Protein AF-A0A560FHP9-F1 (afdb_monomer)

Foldseek 3Di:
DDPPDQDDVVNVLVQVVQFWADPLVVRKIWGDHPPDIDTGDDRVLLVVVLVCLVVLLVCLVPQPLPQCLLFPDCLPPDLVVNLVSLVVNLVVLQVQLVVLVVVPDPSSPSSNVLSVQLSVLSVQLSVQLVVQVVCCVDPVCVPPPRHSSVSSLVSSLVSNLSNLVVLVSSLSSHDPPDPSSVSSVVRSVNRLVCSVPPSVDDPVSNDRDDDD

Solvent-accessible surface area (backbone atoms only — not comparable to full-atom values): 11643 Å² total; per-residue (Å²): 136,82,78,84,70,78,77,52,66,75,55,51,56,55,38,60,77,47,50,47,36,65,43,58,93,77,71,29,32,27,41,31,57,84,98,44,74,48,70,63,54,82,57,70,45,58,56,52,44,49,70,39,52,70,60,48,48,49,49,46,44,67,68,42,67,71,31,56,86,66,38,56,90,57,73,87,51,58,59,68,59,54,41,50,51,35,50,56,48,21,51,50,21,45,51,52,14,51,60,29,48,72,68,75,42,74,40,34,42,52,54,13,52,52,24,44,52,47,19,51,35,30,49,53,25,42,51,47,39,51,49,25,49,52,52,46,68,32,77,90,39,70,90,54,97,61,56,31,53,72,34,43,35,60,24,52,32,53,31,44,57,73,42,46,63,58,52,51,52,51,43,54,50,40,59,89,85,36,66,62,32,54,54,45,50,53,46,49,54,49,21,51,52,42,30,48,77,69,30,76,42,53,71,80,72,69,68,70,64,86,83,128

pLDDT: mean 77.72, std 21.06, range [22.77, 98.38]

Structure (mmCIF, N/CA/C/O backbone):
data_AF-A0A560FHP9-F1
#
_entry.id   AF-A0A560FHP9-F1
#
loop_
_atom_site.group_PDB
_atom_site.id
_atom_site.type_symbol
_atom_site.label_atom_id
_atom_site.label_alt_id
_atom_site.label_comp_id
_atom_site.label_asym_id
_atom_site.label_entity_id
_atom_site.label_seq_id
_atom_site.pdbx_PDB_ins_code
_atom_site.Cartn_x
_atom_site.Cartn_y
_atom_site.Cartn_z
_atom_site.occupancy
_atom_site.B_iso_or_equiv
_atom_site.auth_seq_id
_atom_site.auth_comp_id
_atom_site.auth_asym_id
_atom_site.auth_atom_id
_atom_site.pdbx_PDB_model_num
ATOM 1 N N . MET A 1 1 ? 4.923 -12.951 37.671 1.00 26.09 1 MET A N 1
ATOM 2 C CA . MET A 1 1 ? 4.316 -11.658 37.294 1.00 26.09 1 MET A CA 1
ATOM 3 C C . MET A 1 1 ? 5.205 -11.058 36.213 1.00 26.09 1 MET A C 1
ATOM 5 O O . MET A 1 1 ? 6.220 -10.461 36.540 1.00 26.09 1 MET A O 1
ATOM 9 N N . ILE A 1 2 ? 4.933 -11.362 34.942 1.00 25.56 2 ILE A N 1
ATOM 10 C CA . ILE A 1 2 ? 5.722 -10.820 33.827 1.00 25.56 2 ILE A CA 1
ATOM 11 C C . ILE A 1 2 ? 5.189 -9.408 33.594 1.00 25.56 2 ILE A C 1
ATOM 13 O O . ILE A 1 2 ? 3.997 -9.241 33.334 1.00 25.56 2 ILE A O 1
ATOM 17 N N . LYS A 1 3 ? 6.036 -8.395 33.802 1.00 22.77 3 LYS A N 1
ATOM 18 C CA . LYS A 1 3 ? 5.717 -7.021 33.419 1.00 22.77 3 LYS A CA 1
ATOM 19 C C . LYS A 1 3 ? 5.526 -7.015 31.905 1.00 22.77 3 LYS A C 1
ATOM 21 O O . LYS A 1 3 ? 6.356 -7.548 31.177 1.00 22.77 3 LYS A O 1
ATOM 26 N N . SER A 1 4 ? 4.387 -6.491 31.466 1.00 32.50 4 SER A N 1
ATOM 27 C CA . SER A 1 4 ? 4.089 -6.243 30.059 1.00 32.50 4 SER A CA 1
ATOM 28 C C . SER A 1 4 ? 4.969 -5.088 29.595 1.00 32.50 4 SER A C 1
ATOM 30 O O . SER A 1 4 ? 4.506 -3.952 29.510 1.00 32.50 4 SER A O 1
ATOM 32 N N . ASP A 1 5 ? 6.248 -5.367 29.374 1.00 36.91 5 ASP A N 1
ATOM 33 C CA . ASP A 1 5 ? 7.146 -4.423 28.733 1.00 36.91 5 ASP A CA 1
ATOM 34 C C . ASP A 1 5 ? 6.633 -4.234 27.302 1.00 36.91 5 ASP A C 1
ATOM 36 O O . ASP A 1 5 ? 6.407 -5.200 26.568 1.00 36.91 5 ASP A O 1
ATOM 40 N N . ALA A 1 6 ? 6.318 -2.984 26.960 1.00 41.41 6 ALA A N 1
ATOM 41 C CA . ALA A 1 6 ? 5.819 -2.618 25.648 1.00 41.41 6 ALA A CA 1
ATOM 42 C C . ALA A 1 6 ? 6.805 -3.127 24.592 1.00 41.41 6 ALA A C 1
ATOM 44 O O . ALA A 1 6 ? 7.973 -2.745 24.586 1.00 41.41 6 ALA A O 1
ATOM 45 N N . ILE A 1 7 ? 6.339 -4.014 23.717 1.00 45.38 7 ILE A N 1
ATOM 46 C CA . ILE A 1 7 ? 7.108 -4.420 22.548 1.00 45.38 7 ILE A CA 1
ATOM 47 C C . ILE A 1 7 ? 7.355 -3.155 21.723 1.00 45.38 7 ILE A C 1
ATOM 49 O O . ILE A 1 7 ? 6.402 -2.534 21.249 1.00 45.38 7 ILE A O 1
ATOM 53 N N . GLU A 1 8 ? 8.621 -2.768 21.553 1.00 48.44 8 GLU A N 1
ATOM 54 C CA . GLU A 1 8 ? 8.978 -1.675 20.651 1.00 48.44 8 GLU A CA 1
ATOM 55 C C . GLU A 1 8 ? 8.460 -1.980 19.241 1.00 48.44 8 GLU A C 1
ATOM 57 O O . GLU A 1 8 ? 8.634 -3.084 18.721 1.00 48.44 8 GLU A O 1
ATOM 62 N N . PHE A 1 9 ? 7.833 -0.998 18.595 1.00 48.00 9 PHE A N 1
ATOM 63 C CA . PHE A 1 9 ? 7.176 -1.179 17.298 1.00 48.00 9 PHE A CA 1
ATOM 64 C C . PHE A 1 9 ? 8.155 -1.590 16.177 1.00 48.00 9 PHE A C 1
ATOM 66 O O . PHE A 1 9 ? 7.805 -2.340 15.271 1.00 48.00 9 PHE A O 1
ATOM 73 N N . SER A 1 10 ? 9.429 -1.204 16.288 1.00 40.62 10 SER A N 1
ATOM 74 C CA . SER A 1 10 ? 10.527 -1.704 15.443 1.00 40.62 10 SER A CA 1
ATOM 75 C C . SER A 1 10 ? 10.715 -3.228 15.555 1.00 40.62 10 SER A C 1
ATOM 77 O O . SER A 1 10 ? 11.055 -3.902 14.582 1.00 40.62 10 SER A O 1
ATOM 79 N N . THR A 1 11 ? 10.451 -3.788 16.735 1.00 46.44 11 THR A N 1
ATOM 80 C CA . THR A 1 11 ? 10.457 -5.227 17.006 1.00 46.44 11 THR A CA 1
ATOM 81 C C . THR A 1 11 ? 9.197 -5.873 16.434 1.00 46.44 11 THR A C 1
ATOM 83 O O . THR A 1 11 ? 9.292 -6.962 15.880 1.00 46.44 11 THR A O 1
ATOM 86 N N . PHE A 1 12 ? 8.038 -5.200 16.478 1.00 51.28 12 PHE A N 1
ATOM 87 C CA . PHE A 1 12 ? 6.795 -5.673 15.846 1.00 51.28 12 PHE A CA 1
ATOM 88 C C . PHE A 1 12 ? 6.953 -5.887 14.331 1.00 51.28 12 PHE A C 1
ATOM 90 O O . PHE A 1 12 ? 6.555 -6.929 13.816 1.00 51.28 12 PHE A O 1
ATOM 97 N N . TRP A 1 13 ? 7.632 -4.978 13.629 1.00 46.84 13 TRP A N 1
ATOM 98 C CA . TRP A 1 13 ? 7.939 -5.145 12.202 1.00 46.84 13 TRP A CA 1
ATOM 99 C C . TRP A 1 13 ? 8.875 -6.303 11.901 1.00 46.84 13 TRP A C 1
ATOM 101 O O . TRP A 1 13 ? 8.623 -7.082 10.984 1.00 46.84 13 TRP A O 1
ATOM 111 N N . LYS A 1 14 ? 9.937 -6.450 12.700 1.00 47.00 14 LYS A N 1
ATOM 112 C CA . LYS A 1 14 ? 10.815 -7.620 12.603 1.00 47.00 14 LYS A CA 1
ATOM 113 C C . LYS A 1 14 ? 10.000 -8.897 12.800 1.00 47.00 14 LYS A C 1
ATOM 115 O O . LYS A 1 14 ? 10.168 -9.847 12.051 1.00 47.00 14 LYS A O 1
ATOM 120 N N . MET A 1 15 ? 9.069 -8.886 13.749 1.00 45.84 15 MET A N 1
ATOM 121 C CA . MET A 1 15 ? 8.201 -10.009 14.089 1.00 45.84 15 MET A CA 1
ATOM 122 C C . MET A 1 15 ? 7.154 -10.358 13.021 1.00 45.84 15 MET A C 1
ATOM 124 O O . MET A 1 15 ? 6.901 -11.544 12.815 1.00 45.84 15 MET A O 1
ATOM 128 N N . LEU A 1 16 ? 6.609 -9.383 12.286 1.00 48.88 16 LEU A N 1
ATOM 129 C CA . LEU A 1 16 ? 5.783 -9.646 11.096 1.00 48.88 16 LEU A CA 1
ATOM 130 C C . LEU A 1 16 ? 6.569 -10.413 10.019 1.00 48.88 16 LEU A C 1
ATOM 132 O O . LEU A 1 16 ? 6.021 -11.317 9.398 1.00 48.88 16 LEU A O 1
ATOM 136 N N . GLY A 1 17 ? 7.869 -10.133 9.871 1.00 41.34 17 GLY A N 1
ATOM 137 C CA . GLY A 1 17 ? 8.774 -10.899 9.005 1.00 41.34 17 GLY A CA 1
ATOM 138 C C . GLY A 1 17 ? 9.164 -12.293 9.526 1.00 41.34 17 GLY A C 1
ATOM 139 O O . GLY A 1 17 ? 9.744 -13.067 8.772 1.00 41.34 17 GLY A O 1
ATOM 140 N N . PHE A 1 18 ? 8.856 -12.635 10.786 1.00 42.59 18 PHE A N 1
ATOM 141 C CA . PHE A 1 18 ? 9.217 -13.918 11.415 1.00 42.59 18 PHE A CA 1
ATOM 142 C C . PHE A 1 18 ? 8.049 -14.908 11.580 1.00 42.59 18 PHE A C 1
ATOM 144 O O . PHE A 1 18 ? 8.275 -15.999 12.097 1.00 42.59 18 PHE A O 1
ATOM 151 N N . GLY A 1 19 ? 6.834 -14.586 11.117 1.00 43.16 19 GLY A N 1
ATOM 152 C CA . GLY A 1 19 ? 5.673 -15.486 11.226 1.00 43.16 19 GLY A CA 1
ATOM 153 C C . GLY A 1 19 ? 4.740 -15.161 12.396 1.00 43.16 19 GLY A C 1
ATOM 154 O O . GLY A 1 19 ? 4.313 -16.048 13.141 1.00 43.16 19 GLY A O 1
ATOM 155 N N . LEU A 1 20 ? 4.421 -13.878 12.584 1.00 49.72 20 LEU A N 1
ATOM 156 C CA . LEU A 1 20 ? 3.312 -13.459 13.440 1.00 49.72 20 LEU A CA 1
ATOM 157 C C . LEU A 1 20 ? 1.984 -13.973 12.841 1.00 49.72 20 LEU A C 1
ATOM 159 O O . LEU A 1 20 ? 1.544 -13.506 11.796 1.00 49.72 20 LEU A O 1
ATOM 163 N N . GLU A 1 21 ? 1.342 -14.924 13.513 1.00 46.97 21 GLU A N 1
ATOM 164 C CA . GLU A 1 21 ? -0.013 -15.400 13.227 1.00 46.97 21 GLU A CA 1
ATOM 165 C C . GLU A 1 21 ? -0.987 -14.671 14.160 1.00 46.97 21 GLU A C 1
ATOM 167 O O . GLU A 1 21 ? -0.969 -14.883 15.373 1.00 46.97 21 GLU A O 1
ATOM 172 N N . ALA A 1 22 ? -1.863 -13.807 13.650 1.00 45.69 22 ALA A N 1
ATOM 173 C CA . ALA A 1 22 ? -2.909 -13.239 14.497 1.00 45.69 22 ALA A CA 1
ATOM 174 C C . ALA A 1 22 ? -4.213 -14.032 14.406 1.00 45.69 22 ALA A C 1
ATOM 176 O O . ALA A 1 22 ? -4.694 -14.360 13.327 1.00 45.69 22 ALA A O 1
ATOM 177 N N . ASP A 1 23 ? -4.803 -14.305 15.571 1.00 43.38 23 ASP A N 1
ATOM 178 C CA . ASP A 1 23 ? -6.187 -14.748 15.679 1.00 43.38 23 ASP A CA 1
ATOM 179 C C . ASP A 1 23 ? -7.048 -13.500 15.899 1.00 43.38 23 ASP A C 1
ATOM 181 O O . ASP A 1 23 ? -7.278 -13.034 17.025 1.00 43.38 23 ASP A O 1
ATOM 185 N N . PHE A 1 24 ? -7.481 -12.926 14.779 1.00 44.78 24 PHE A N 1
ATOM 186 C CA . PHE A 1 24 ? -8.257 -11.692 14.747 1.00 44.78 24 PHE A CA 1
ATOM 187 C C . PHE A 1 24 ? -9.682 -11.875 15.279 1.00 44.78 24 PHE A C 1
ATOM 189 O O . PHE A 1 24 ? -10.246 -10.932 15.833 1.00 44.78 24 PHE A O 1
ATOM 196 N N . SER A 1 25 ? -10.223 -13.101 15.227 1.00 39.03 25 SER A N 1
ATOM 197 C CA . SER A 1 25 ? -11.536 -13.435 15.798 1.00 39.03 25 SER A CA 1
ATOM 198 C C . SER A 1 25 ? -11.552 -13.273 17.322 1.00 39.03 25 SER A C 1
ATOM 200 O O . SER A 1 25 ? -12.514 -12.771 17.904 1.00 39.03 25 SER A O 1
ATOM 202 N N . LYS A 1 26 ? -10.438 -13.619 17.977 1.00 48.78 26 LYS A N 1
ATOM 203 C CA . LYS A 1 26 ? -10.262 -13.500 19.432 1.00 48.78 26 LYS A CA 1
ATOM 204 C C . LYS A 1 26 ? -9.549 -12.218 19.853 1.00 48.78 26 LYS A C 1
ATOM 206 O O . LYS A 1 26 ? -9.408 -11.969 21.052 1.00 48.78 26 LYS A O 1
ATOM 211 N N . ARG A 1 27 ? -9.108 -11.393 18.893 1.00 53.75 27 ARG A N 1
ATOM 212 C CA . ARG A 1 27 ? -8.248 -10.214 19.117 1.00 53.75 27 ARG A CA 1
ATOM 213 C C . ARG A 1 27 ? -6.984 -10.573 19.912 1.00 53.75 27 ARG A C 1
ATOM 215 O O . ARG A 1 27 ? -6.544 -9.820 20.784 1.00 53.75 27 ARG A O 1
ATOM 222 N N . THR A 1 28 ? -6.427 -11.749 19.635 1.00 49.03 28 THR A N 1
ATOM 223 C CA . THR A 1 28 ? -5.230 -12.289 20.287 1.00 49.03 28 THR A CA 1
ATOM 224 C C . THR A 1 28 ? -4.154 -12.562 19.253 1.00 49.03 28 THR A C 1
ATOM 226 O O . THR A 1 28 ? -4.427 -13.142 18.208 1.00 49.03 28 THR A O 1
ATOM 229 N N . TRP A 1 29 ? -2.916 -12.197 19.563 1.00 57.81 29 TRP A N 1
ATOM 230 C CA . TRP A 1 29 ? -1.799 -12.356 18.637 1.00 57.81 29 TRP A CA 1
ATOM 231 C C . TRP A 1 29 ? -0.950 -13.560 19.037 1.00 57.81 29 TRP A C 1
ATOM 233 O O . TRP A 1 29 ? -0.641 -13.725 20.223 1.00 57.81 29 TRP A O 1
ATOM 243 N N . THR A 1 30 ? -0.576 -14.386 18.059 1.00 51.84 30 THR A N 1
ATOM 244 C CA . THR A 1 30 ? 0.380 -15.483 18.219 1.00 51.84 30 THR A CA 1
ATOM 245 C C . THR A 1 30 ? 1.655 -15.155 17.455 1.00 51.84 30 THR A C 1
ATOM 247 O O . THR A 1 30 ? 1.687 -15.119 16.235 1.00 51.84 30 THR A O 1
ATOM 250 N N . LEU A 1 31 ? 2.749 -14.922 18.163 1.00 46.25 31 LEU A N 1
ATOM 251 C CA . LEU A 1 31 ? 4.050 -14.797 17.529 1.00 46.25 31 LEU A CA 1
ATOM 252 C C . LEU A 1 31 ? 4.685 -16.180 17.399 1.00 46.25 31 LEU A C 1
ATOM 254 O O . LEU A 1 31 ? 4.958 -16.823 18.416 1.00 46.25 31 LEU A O 1
ATOM 258 N N . THR A 1 32 ? 4.975 -16.613 16.175 1.00 43.69 32 THR A N 1
ATOM 259 C CA . THR A 1 32 ? 5.846 -17.769 15.946 1.00 43.69 32 THR A CA 1
ATOM 260 C C . THR A 1 32 ? 7.262 -17.265 15.672 1.00 43.69 32 THR A C 1
ATOM 262 O O . THR A 1 32 ? 7.463 -16.434 14.799 1.00 43.69 32 THR A O 1
ATOM 265 N N . VAL A 1 33 ? 8.251 -17.731 16.440 1.00 39.25 33 VAL A N 1
ATOM 266 C CA . VAL A 1 33 ? 9.684 -17.483 16.196 1.00 39.25 33 VAL A CA 1
ATOM 267 C C . VAL A 1 33 ? 10.400 -18.831 16.208 1.00 39.25 33 VAL A C 1
ATOM 269 O O . VAL A 1 33 ? 10.682 -19.393 17.270 1.00 39.25 33 VAL A O 1
ATOM 272 N N . GLY A 1 34 ? 10.669 -19.392 15.027 1.00 42.44 34 GLY A N 1
ATOM 273 C CA . GLY A 1 34 ? 11.240 -20.739 14.910 1.00 42.44 34 GLY A CA 1
ATOM 274 C C . GLY A 1 34 ? 10.341 -21.800 15.579 1.00 42.44 34 GLY A C 1
ATOM 275 O O . GLY A 1 34 ? 9.148 -21.838 15.291 1.00 42.44 34 GLY A O 1
ATOM 276 N N . PRO A 1 35 ? 10.850 -22.665 16.483 1.00 39.69 35 PRO A N 1
ATOM 277 C CA . PRO A 1 35 ? 10.028 -23.667 17.175 1.00 39.69 35 PRO A CA 1
ATOM 278 C C . PRO A 1 35 ? 9.158 -23.092 18.311 1.00 39.69 35 PRO A C 1
ATOM 280 O O . PRO A 1 35 ? 8.421 -23.839 18.956 1.00 39.69 35 PRO A O 1
ATOM 283 N N . ILE A 1 36 ? 9.251 -21.791 18.606 1.00 37.69 36 ILE A N 1
ATOM 284 C CA . ILE A 1 36 ? 8.588 -21.159 19.751 1.00 37.69 36 ILE A CA 1
ATOM 285 C C . ILE A 1 36 ? 7.304 -20.469 19.282 1.00 37.69 36 ILE A C 1
ATOM 287 O O . ILE A 1 36 ? 7.348 -19.596 18.420 1.00 37.69 36 ILE A O 1
ATOM 291 N N . LYS A 1 37 ? 6.164 -20.828 19.890 1.00 44.62 37 LYS A N 1
ATOM 292 C CA . LYS A 1 37 ? 4.865 -20.160 19.698 1.00 44.62 37 LYS A CA 1
ATOM 293 C C . LYS A 1 37 ? 4.478 -19.389 20.959 1.00 44.62 37 LYS A C 1
ATOM 295 O O . LYS A 1 37 ? 4.165 -19.996 21.983 1.00 44.62 37 LYS A O 1
ATOM 300 N N . LEU A 1 38 ? 4.472 -18.064 20.884 1.00 43.94 38 LEU A N 1
ATOM 301 C CA . LEU A 1 38 ? 3.987 -17.168 21.933 1.00 43.94 38 LEU A CA 1
ATOM 302 C C . LEU A 1 38 ? 2.543 -16.781 21.627 1.00 43.94 38 LEU A C 1
ATOM 304 O O . LEU A 1 38 ? 2.303 -16.007 20.711 1.00 43.94 38 LEU A O 1
ATOM 308 N N . LYS A 1 39 ? 1.584 -17.325 22.379 1.00 46.88 39 LYS A N 1
ATOM 309 C CA . LYS A 1 39 ? 0.144 -17.081 22.194 1.00 46.88 39 LYS A CA 1
ATOM 310 C C . LYS A 1 39 ? -0.355 -15.939 23.087 1.00 46.88 39 LYS A C 1
ATOM 312 O O . LYS A 1 39 ? 0.185 -15.722 24.168 1.00 46.88 39 LYS A O 1
ATOM 317 N N . GLU A 1 40 ? -1.429 -15.277 22.657 1.00 50.34 40 GLU A N 1
ATOM 318 C CA . GLU A 1 40 ? -2.213 -14.307 23.442 1.00 50.34 40 GLU A CA 1
ATOM 319 C C . GLU A 1 40 ? -1.476 -13.023 23.863 1.00 50.34 40 GLU A C 1
ATOM 321 O O . GLU A 1 40 ? -1.698 -12.493 24.957 1.00 50.34 40 GLU A O 1
ATOM 326 N N . LEU A 1 41 ? -0.634 -12.458 22.992 1.00 51.06 41 LEU A N 1
ATOM 327 C CA . LEU A 1 41 ? -0.055 -11.140 23.266 1.00 51.06 41 LEU A CA 1
ATOM 328 C C . LEU A 1 41 ? -1.177 -10.087 23.321 1.00 51.06 41 LEU A C 1
ATOM 330 O O . LEU A 1 41 ? -1.853 -9.815 22.329 1.00 51.06 41 LEU A O 1
ATOM 334 N N . LYS A 1 42 ? -1.392 -9.496 24.501 1.00 50.09 42 LYS A N 1
ATOM 335 C CA . LYS A 1 42 ? -2.316 -8.374 24.707 1.00 50.09 42 LYS A CA 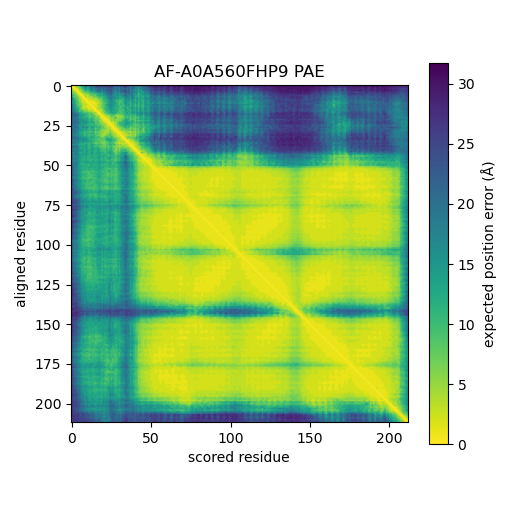1
ATOM 336 C C . LYS A 1 42 ? -1.545 -7.082 24.505 1.00 50.09 42 LYS A C 1
ATOM 338 O O . LYS A 1 42 ? -0.861 -6.636 25.417 1.00 50.09 42 LYS A O 1
ATOM 343 N N . ILE A 1 43 ? -1.663 -6.491 23.323 1.00 57.84 43 ILE A N 1
ATOM 344 C CA . ILE A 1 43 ? -1.023 -5.217 22.996 1.00 57.84 43 ILE A CA 1
ATOM 345 C C . ILE A 1 43 ? -2.108 -4.124 23.090 1.00 57.84 43 ILE A C 1
ATOM 347 O O . ILE A 1 43 ? -2.973 -4.054 22.211 1.00 57.84 43 ILE A O 1
ATOM 351 N N . PRO A 1 44 ? -2.146 -3.313 24.170 1.00 59.75 44 PRO A N 1
ATOM 352 C CA . PRO A 1 44 ? -3.231 -2.359 24.434 1.00 59.75 44 PRO A CA 1
ATOM 353 C C . PRO A 1 44 ? -3.485 -1.374 23.289 1.00 59.75 44 PRO A C 1
ATOM 355 O O . PRO A 1 44 ? -4.631 -0.999 23.043 1.00 59.75 44 PRO A O 1
ATOM 358 N N . GLN A 1 45 ? -2.434 -1.011 22.555 1.00 62.78 45 GLN A N 1
ATOM 359 C CA . GLN A 1 45 ? -2.507 -0.091 21.426 1.00 62.78 45 GLN A CA 1
ATOM 360 C C . GLN A 1 45 ? -3.351 -0.647 20.262 1.00 62.78 45 GLN A C 1
ATOM 362 O O . GLN A 1 45 ? -4.087 0.108 19.637 1.00 62.78 45 GLN A O 1
ATOM 367 N N . PHE A 1 46 ? -3.350 -1.966 20.023 1.00 62.09 46 PHE A N 1
ATOM 368 C CA . PHE A 1 46 ? -4.205 -2.581 18.994 1.00 62.09 46 PHE A CA 1
ATOM 369 C C . PHE A 1 46 ? -5.673 -2.648 19.404 1.00 62.09 46 PHE A C 1
ATOM 371 O O . PHE A 1 46 ? -6.548 -2.553 18.552 1.00 62.09 46 PHE A O 1
ATOM 378 N N . ARG A 1 47 ? -5.971 -2.784 20.703 1.00 62.72 47 ARG A N 1
ATOM 379 C CA . ARG A 1 47 ? -7.358 -2.693 21.185 1.00 62.72 47 ARG A CA 1
ATOM 380 C C . ARG A 1 47 ? -7.901 -1.278 20.992 1.00 62.72 47 ARG A C 1
ATOM 382 O O . ARG A 1 47 ? -9.050 -1.135 20.589 1.00 62.72 47 ARG A O 1
ATOM 389 N N . ALA A 1 48 ? -7.088 -0.264 21.285 1.00 65.81 48 ALA A N 1
ATOM 390 C CA . ALA A 1 48 ? -7.444 1.128 21.034 1.00 65.81 48 ALA A CA 1
ATOM 391 C C . ALA A 1 48 ? -7.664 1.390 19.534 1.00 65.81 48 ALA A C 1
ATOM 393 O O . ALA A 1 48 ? -8.689 1.956 19.177 1.00 65.81 48 ALA A O 1
ATOM 394 N N . LEU A 1 49 ? -6.779 0.877 18.671 1.00 68.88 49 LEU A N 1
ATOM 395 C CA . LEU A 1 49 ? -6.937 0.947 17.217 1.00 68.88 49 LEU A CA 1
ATOM 396 C C . LEU A 1 49 ? -8.226 0.260 16.734 1.00 68.88 49 LEU A C 1
ATOM 398 O O . LEU A 1 49 ? -9.003 0.862 16.008 1.00 68.88 49 LEU A O 1
ATOM 402 N N . ALA A 1 50 ? -8.508 -0.958 17.210 1.00 67.56 50 ALA A N 1
ATOM 403 C CA . ALA A 1 50 ? -9.738 -1.701 16.903 1.00 67.56 50 ALA A CA 1
ATOM 404 C C . ALA A 1 50 ? -11.026 -1.019 17.395 1.00 67.56 50 ALA A C 1
ATOM 406 O O . ALA A 1 50 ? -12.116 -1.498 17.104 1.00 67.56 50 ALA A O 1
ATOM 407 N N . SER A 1 51 ? -10.910 0.021 18.224 1.00 74.38 51 SER A N 1
ATOM 408 C CA . SER A 1 51 ? -12.050 0.779 18.743 1.00 74.38 51 SER A CA 1
ATOM 409 C C . SER A 1 51 ? -12.301 2.065 17.944 1.00 74.38 51 SER A C 1
ATOM 411 O O . SER A 1 51 ? -13.290 2.741 18.208 1.00 74.38 51 SER A O 1
ATOM 413 N N . ASP A 1 52 ? -11.425 2.402 16.990 1.00 85.00 52 ASP A N 1
ATOM 414 C CA . ASP A 1 52 ? -11.563 3.538 16.074 1.00 85.00 52 ASP A CA 1
ATOM 415 C C . ASP A 1 52 ? -11.756 3.046 14.629 1.00 85.00 52 ASP A C 1
ATOM 417 O O . ASP A 1 52 ? -10.891 3.159 13.755 1.00 85.00 52 ASP A O 1
ATOM 421 N N . GLU A 1 53 ? -12.925 2.450 14.397 1.00 89.69 53 GLU A N 1
ATOM 422 C CA . GLU A 1 53 ? -13.319 1.880 13.105 1.00 89.69 53 GLU A CA 1
ATOM 423 C C . GLU A 1 53 ? -13.316 2.937 11.995 1.00 89.69 53 GLU A C 1
ATOM 425 O O . GLU A 1 53 ? -12.793 2.685 10.914 1.00 89.69 53 GLU A O 1
ATOM 430 N N . ALA A 1 54 ? -13.804 4.150 12.277 1.00 91.62 54 ALA A N 1
ATOM 431 C CA . ALA A 1 54 ? -13.871 5.238 11.300 1.00 91.62 54 ALA A CA 1
ATOM 432 C C . ALA A 1 54 ? -12.484 5.622 10.760 1.00 91.62 54 ALA A C 1
ATOM 434 O O . ALA A 1 54 ? -12.316 5.879 9.563 1.00 91.62 54 ALA A O 1
ATOM 435 N N . THR A 1 55 ? -11.468 5.632 11.624 1.00 90.94 55 THR A N 1
ATOM 436 C CA . THR A 1 55 ? -10.084 5.857 11.208 1.00 90.94 55 THR A CA 1
ATOM 437 C C . THR A 1 55 ? -9.574 4.736 10.303 1.00 90.94 55 THR A C 1
ATOM 439 O O . THR A 1 55 ? -8.978 5.019 9.259 1.00 90.94 55 THR A O 1
ATOM 442 N N . ILE A 1 56 ? -9.819 3.475 10.664 1.00 90.62 56 ILE A N 1
ATOM 443 C CA . ILE A 1 56 ? -9.396 2.318 9.862 1.00 90.62 56 ILE A CA 1
ATOM 444 C C . ILE A 1 56 ? -10.092 2.327 8.495 1.00 90.62 56 ILE A C 1
ATOM 446 O O . ILE A 1 56 ? -9.432 2.167 7.465 1.00 90.62 56 ILE A O 1
ATOM 450 N N . GLU A 1 57 ? -11.403 2.570 8.468 1.00 95.31 57 GLU A N 1
ATOM 451 C CA . GLU A 1 57 ? -12.189 2.658 7.239 1.00 95.31 57 GLU A CA 1
ATOM 452 C C . GLU A 1 57 ? -11.671 3.761 6.318 1.00 95.31 57 GLU A C 1
ATOM 454 O O . GLU A 1 57 ? -11.526 3.543 5.112 1.00 95.31 57 GLU A O 1
ATOM 459 N N . ARG A 1 58 ? -11.324 4.926 6.878 1.00 95.56 58 ARG A N 1
ATOM 460 C CA . ARG A 1 58 ? -10.727 6.033 6.123 1.00 95.56 58 ARG A CA 1
ATOM 461 C C . ARG A 1 58 ? -9.391 5.636 5.500 1.00 95.56 58 ARG A C 1
ATOM 463 O O . ARG A 1 58 ? -9.181 5.898 4.318 1.00 95.56 58 ARG A O 1
ATOM 470 N N . ILE A 1 59 ? -8.502 5.004 6.266 1.00 94.75 59 ILE A N 1
ATOM 471 C CA . ILE A 1 59 ? -7.183 4.567 5.781 1.00 94.75 59 ILE A CA 1
ATOM 472 C C . ILE A 1 59 ? -7.345 3.557 4.642 1.00 94.75 59 ILE A C 1
ATOM 474 O O . ILE A 1 59 ? -6.794 3.760 3.560 1.00 94.75 59 ILE A O 1
ATOM 478 N N . LEU A 1 60 ? -8.149 2.508 4.842 1.00 96.44 60 LEU A N 1
ATOM 479 C CA . LEU A 1 60 ? -8.400 1.499 3.811 1.00 96.44 60 LEU A CA 1
ATOM 480 C C . LEU A 1 60 ? -9.038 2.112 2.562 1.00 96.44 60 LEU A C 1
ATOM 482 O O . LEU A 1 60 ? -8.625 1.805 1.445 1.00 96.44 60 LEU A O 1
ATOM 486 N N . SER A 1 61 ? -9.998 3.016 2.730 1.00 97.44 61 SER A N 1
ATOM 487 C CA . SER A 1 61 ? -10.667 3.673 1.608 1.00 97.44 61 SER A CA 1
ATOM 488 C C . SER A 1 61 ? -9.707 4.523 0.780 1.00 97.44 61 SER A C 1
ATOM 490 O O . SER A 1 61 ? -9.638 4.369 -0.440 1.00 97.44 61 SER A O 1
ATOM 492 N N . GLU A 1 62 ? -8.958 5.415 1.428 1.00 96.88 62 GLU A N 1
ATOM 493 C CA . GLU A 1 62 ? -8.130 6.412 0.745 1.00 96.88 62 GLU A CA 1
ATOM 494 C C . GLU A 1 62 ? -6.811 5.851 0.218 1.00 96.88 62 GLU A C 1
ATOM 496 O O . GLU A 1 62 ? -6.342 6.283 -0.834 1.00 96.88 62 GLU A O 1
ATOM 501 N N . MET A 1 63 ? -6.204 4.911 0.940 1.00 96.81 63 MET A N 1
ATOM 502 C CA . MET A 1 63 ? -4.836 4.462 0.667 1.00 96.81 63 MET A CA 1
ATOM 503 C C . MET A 1 63 ? -4.806 3.119 -0.059 1.00 96.81 63 MET A C 1
ATOM 505 O O . MET A 1 63 ? -3.856 2.840 -0.785 1.00 96.81 63 MET A O 1
ATOM 509 N N . PHE A 1 64 ? -5.855 2.302 0.075 1.00 97.56 64 PHE A N 1
ATOM 510 C CA . PHE A 1 64 ? -5.915 0.983 -0.547 1.00 97.56 64 PHE A CA 1
ATOM 511 C C . PHE A 1 64 ? -7.000 0.876 -1.627 1.00 97.56 64 PHE A C 1
ATOM 513 O O . PHE A 1 64 ? -6.687 0.700 -2.805 1.00 97.56 64 PHE A O 1
ATOM 520 N N . ILE A 1 65 ? -8.276 1.026 -1.264 1.00 97.69 65 ILE A N 1
ATOM 521 C CA . ILE A 1 65 ? -9.411 0.770 -2.167 1.00 97.69 65 ILE A CA 1
ATOM 522 C C . ILE A 1 65 ? -9.371 1.705 -3.379 1.00 97.69 65 ILE A C 1
ATOM 524 O O . ILE A 1 65 ? -9.433 1.243 -4.520 1.00 97.69 65 ILE A O 1
ATOM 528 N N . LYS A 1 66 ? -9.223 3.017 -3.151 1.00 97.12 66 LYS A N 1
ATOM 529 C CA . LYS A 1 66 ? -9.196 4.032 -4.218 1.00 97.12 66 LYS A CA 1
ATOM 530 C C . LYS A 1 66 ? -7.903 4.037 -5.041 1.00 97.12 66 LYS A C 1
ATOM 532 O O . LYS A 1 66 ? -7.831 4.746 -6.043 1.00 97.12 66 LYS A O 1
ATOM 537 N N . ARG A 1 67 ? -6.871 3.294 -4.635 1.00 96.88 67 ARG A N 1
ATOM 538 C CA . ARG A 1 67 ? -5.533 3.360 -5.237 1.00 96.88 67 ARG A CA 1
ATOM 539 C C . ARG A 1 67 ? -5.288 2.134 -6.100 1.00 96.88 67 ARG A C 1
ATOM 541 O O . ARG A 1 67 ? -4.825 1.106 -5.624 1.00 96.88 67 ARG A O 1
ATOM 548 N N . ALA A 1 68 ? -5.571 2.266 -7.394 1.00 95.19 68 ALA A N 1
ATOM 549 C CA . ALA A 1 68 ? -5.392 1.202 -8.383 1.00 95.19 68 ALA A CA 1
ATOM 550 C C . ALA A 1 68 ? -3.988 0.570 -8.360 1.00 95.19 68 ALA A C 1
ATOM 552 O O . ALA A 1 68 ? -3.866 -0.644 -8.511 1.00 95.19 68 ALA A O 1
ATOM 553 N N . VAL A 1 69 ? -2.940 1.361 -8.091 1.00 96.44 69 VAL A N 1
ATOM 554 C CA . VAL A 1 69 ? -1.547 0.885 -7.972 1.00 96.44 69 VAL A CA 1
ATOM 555 C C . VAL A 1 69 ? -1.356 -0.183 -6.890 1.00 96.44 69 VAL A C 1
ATOM 557 O O . VAL A 1 69 ? -0.369 -0.917 -6.911 1.00 96.44 69 VAL A O 1
ATOM 560 N N . MET A 1 70 ? -2.315 -0.330 -5.975 1.00 96.94 70 MET A N 1
ATOM 561 C CA . MET A 1 70 ? -2.289 -1.356 -4.944 1.00 96.94 70 MET A CA 1
ATOM 562 C C . MET A 1 70 ? -2.828 -2.706 -5.394 1.00 96.94 70 MET A C 1
ATOM 564 O O . MET A 1 70 ? -2.564 -3.675 -4.694 1.00 96.94 70 MET A O 1
ATOM 568 N N . TRP A 1 71 ? -3.572 -2.813 -6.497 1.00 94.88 71 TRP A N 1
ATOM 569 C CA . TRP A 1 71 ? -4.239 -4.076 -6.849 1.00 94.88 71 TRP A CA 1
ATOM 570 C C . TRP A 1 71 ? -4.463 -4.326 -8.349 1.00 94.88 71 TRP A C 1
ATOM 572 O O . TRP A 1 71 ? -4.767 -5.455 -8.698 1.00 94.88 71 TRP A O 1
ATOM 582 N N . ILE A 1 72 ? -4.297 -3.351 -9.248 1.00 94.81 72 ILE A N 1
ATOM 583 C CA . ILE A 1 72 ? -4.405 -3.549 -10.712 1.00 94.81 72 ILE A CA 1
ATOM 584 C C . ILE A 1 72 ? -3.048 -3.959 -11.316 1.00 94.81 72 ILE A C 1
ATOM 586 O O . ILE A 1 72 ? -2.003 -3.553 -10.809 1.00 94.81 72 ILE A O 1
ATOM 590 N N . ASP A 1 73 ? -3.035 -4.734 -12.406 1.00 94.06 73 ASP A N 1
ATOM 591 C CA . ASP A 1 73 ? -1.831 -4.965 -13.225 1.00 94.06 73 ASP A CA 1
ATOM 592 C C . ASP A 1 73 ? -1.413 -3.687 -13.969 1.00 94.06 73 ASP A C 1
ATOM 594 O O . ASP A 1 73 ? -2.129 -3.186 -14.833 1.00 94.06 73 ASP A O 1
ATOM 598 N N . PHE A 1 74 ? -0.233 -3.172 -13.633 1.00 94.19 74 PHE A N 1
ATOM 599 C CA . PHE A 1 74 ? 0.355 -1.962 -14.216 1.00 94.19 74 PHE A CA 1
ATOM 600 C C . PHE A 1 74 ? 1.408 -2.268 -15.291 1.00 94.19 74 PHE A C 1
ATOM 602 O O . PHE A 1 74 ? 1.978 -1.341 -15.855 1.00 94.19 74 PHE A O 1
ATOM 609 N N . ARG A 1 75 ? 1.689 -3.536 -15.623 1.00 92.31 75 ARG A N 1
ATOM 610 C CA . ARG A 1 75 ? 2.765 -3.891 -16.576 1.00 92.31 75 ARG A CA 1
ATOM 611 C C . ARG A 1 75 ? 2.545 -3.363 -17.993 1.00 92.31 75 ARG A C 1
ATOM 613 O O . ARG A 1 75 ? 3.477 -3.326 -18.783 1.00 92.31 75 ARG A O 1
ATOM 620 N N . ARG A 1 76 ? 1.308 -2.996 -18.337 1.00 89.81 76 ARG A N 1
ATOM 621 C CA . ARG A 1 76 ? 0.960 -2.389 -19.633 1.00 89.81 76 ARG A CA 1
ATOM 622 C C . ARG A 1 76 ? 0.884 -0.864 -19.588 1.00 89.81 76 ARG A C 1
ATOM 624 O O . ARG A 1 76 ? 0.668 -0.245 -20.627 1.00 89.81 76 ARG A O 1
ATOM 631 N N . GLU A 1 77 ? 1.031 -0.274 -18.408 1.00 92.25 77 GLU A N 1
ATOM 632 C CA . GLU A 1 77 ? 0.994 1.169 -18.212 1.00 92.25 77 GLU A CA 1
ATOM 633 C C . GLU A 1 77 ? 2.364 1.792 -18.475 1.00 92.25 77 GLU A C 1
ATOM 635 O O . GLU A 1 77 ? 3.406 1.132 -18.441 1.00 92.25 77 GLU A O 1
ATOM 640 N N . ARG A 1 78 ? 2.383 3.105 -18.712 1.00 93.50 78 ARG A N 1
ATOM 641 C CA . ARG A 1 78 ? 3.649 3.836 -18.816 1.00 93.50 78 ARG A CA 1
ATOM 642 C C . ARG A 1 78 ? 4.308 3.891 -17.441 1.00 93.50 78 ARG A C 1
ATOM 644 O O . ARG A 1 78 ? 3.655 4.227 -16.452 1.00 93.50 78 ARG A O 1
ATOM 651 N N . VAL A 1 79 ? 5.625 3.683 -17.386 1.00 95.12 79 VAL A N 1
ATOM 652 C CA . VAL A 1 79 ? 6.404 3.769 -16.134 1.00 95.12 79 VAL A CA 1
ATOM 653 C C . VAL A 1 79 ? 6.176 5.107 -15.419 1.00 95.12 79 VAL A C 1
ATOM 655 O O . VAL A 1 79 ? 6.052 5.144 -14.198 1.00 95.12 79 VAL A O 1
ATOM 658 N N . SER A 1 80 ? 6.026 6.206 -16.168 1.00 95.50 80 SER A N 1
ATOM 659 C CA . SER A 1 80 ? 5.709 7.529 -15.614 1.00 95.50 80 SER A CA 1
ATOM 660 C C . SER A 1 80 ? 4.374 7.584 -14.866 1.00 95.50 80 SER A C 1
ATOM 662 O O . SER A 1 80 ? 4.284 8.256 -13.842 1.00 95.50 80 SER A O 1
ATOM 664 N N . ASP A 1 81 ? 3.351 6.882 -15.356 1.00 96.44 81 ASP A N 1
ATOM 665 C CA . ASP A 1 81 ? 2.016 6.862 -14.746 1.00 96.44 81 ASP A CA 1
ATOM 666 C C . ASP A 1 81 ? 2.018 5.983 -13.487 1.00 96.44 81 ASP A C 1
ATOM 668 O O . ASP A 1 81 ? 1.389 6.315 -12.476 1.00 96.44 81 ASP A O 1
ATOM 672 N N . CYS A 1 82 ? 2.806 4.902 -13.512 1.00 97.19 82 CYS A N 1
ATOM 673 C CA . CYS A 1 82 ? 3.082 4.083 -12.336 1.00 97.19 82 CYS A CA 1
ATOM 674 C C . CYS A 1 82 ? 3.802 4.890 -11.245 1.00 97.19 82 CYS A C 1
ATOM 676 O O . CYS A 1 82 ? 3.359 4.894 -10.096 1.00 97.19 82 CYS A O 1
ATOM 678 N N . ILE A 1 83 ? 4.867 5.621 -11.601 1.00 98.31 83 ILE A N 1
ATOM 679 C CA . ILE A 1 83 ? 5.590 6.505 -10.674 1.00 98.31 83 ILE A CA 1
ATOM 680 C C . ILE A 1 83 ? 4.648 7.561 -10.097 1.00 98.31 83 ILE A C 1
ATOM 682 O O . ILE A 1 83 ? 4.632 7.742 -8.885 1.00 98.31 83 ILE A O 1
ATOM 686 N N . ALA A 1 84 ? 3.841 8.227 -10.929 1.00 98.06 84 ALA A N 1
ATOM 687 C CA . ALA A 1 84 ? 2.892 9.233 -10.457 1.00 98.06 84 ALA A CA 1
ATOM 688 C C . ALA A 1 84 ? 1.908 8.644 -9.433 1.00 98.06 84 ALA A C 1
ATOM 690 O O . ALA A 1 84 ? 1.735 9.204 -8.352 1.00 98.06 84 ALA A O 1
ATOM 691 N N . SER A 1 85 ? 1.347 7.467 -9.725 1.00 97.81 85 SER A N 1
ATOM 692 C CA . SER A 1 85 ? 0.424 6.774 -8.819 1.00 97.81 85 SER A CA 1
ATOM 693 C C . SER A 1 85 ? 1.083 6.375 -7.491 1.00 97.81 85 SER A C 1
ATOM 695 O O . SER A 1 85 ? 0.463 6.492 -6.433 1.00 97.81 85 SER A O 1
ATOM 697 N N . LEU A 1 86 ? 2.339 5.914 -7.525 1.00 98.19 86 LEU A N 1
ATOM 698 C CA . LEU A 1 86 ? 3.112 5.609 -6.317 1.00 98.19 86 LEU A CA 1
ATOM 699 C C . LEU A 1 86 ? 3.442 6.871 -5.520 1.00 98.19 86 LEU A C 1
ATOM 701 O O . LEU A 1 86 ? 3.331 6.846 -4.301 1.00 98.19 86 LEU A O 1
ATOM 705 N N . SER A 1 87 ? 3.813 7.968 -6.182 1.00 98.25 87 SER A N 1
ATOM 706 C CA . SER A 1 87 ? 4.136 9.235 -5.520 1.00 98.25 87 SER A CA 1
ATOM 707 C C . SER A 1 87 ? 2.917 9.861 -4.844 1.00 98.25 87 SER A C 1
ATOM 709 O O . SER A 1 87 ? 3.038 10.405 -3.749 1.00 98.25 87 SER A O 1
ATOM 711 N N . GLU A 1 88 ? 1.730 9.766 -5.448 1.00 98.12 88 GLU A N 1
ATOM 712 C CA . GLU A 1 88 ? 0.484 10.194 -4.801 1.00 98.12 88 GLU A CA 1
ATOM 713 C C . GLU A 1 88 ? 0.201 9.387 -3.527 1.00 98.12 88 GLU A C 1
ATOM 715 O O . GLU A 1 88 ? -0.186 9.950 -2.499 1.00 98.12 88 GLU A O 1
ATOM 720 N N . LEU A 1 89 ? 0.414 8.069 -3.577 1.00 98.19 89 LEU A N 1
ATOM 721 C CA . LEU A 1 89 ? 0.253 7.198 -2.418 1.00 98.19 89 LEU A CA 1
ATOM 722 C C . LEU A 1 89 ? 1.317 7.467 -1.344 1.00 98.19 89 LEU A C 1
ATOM 724 O O . LEU A 1 89 ? 0.962 7.606 -0.178 1.00 98.19 89 LEU A O 1
ATOM 728 N N . GLU A 1 90 ? 2.586 7.611 -1.726 1.00 98.06 90 GLU A N 1
ATOM 729 C CA . GLU A 1 90 ? 3.708 7.976 -0.849 1.00 98.06 90 GLU A CA 1
ATOM 730 C C . GLU A 1 90 ? 3.396 9.254 -0.061 1.00 98.06 90 GLU A C 1
ATOM 732 O O . GLU A 1 90 ? 3.457 9.262 1.168 1.00 98.06 90 GLU A O 1
ATOM 737 N N . GLN A 1 91 ? 2.974 10.317 -0.751 1.00 97.81 91 GLN A N 1
ATOM 738 C CA . GLN A 1 91 ? 2.628 11.592 -0.119 1.00 97.81 91 GLN A CA 1
ATOM 739 C C . GLN A 1 91 ? 1.441 11.461 0.835 1.00 97.81 91 GLN A C 1
ATOM 741 O O . GLN A 1 91 ? 1.441 12.049 1.919 1.00 97.81 91 GLN A O 1
ATOM 746 N N . LEU A 1 92 ? 0.424 10.686 0.454 1.00 97.44 92 LEU A N 1
ATOM 747 C CA . LEU A 1 92 ? -0.733 10.440 1.306 1.00 97.44 92 LEU A CA 1
ATOM 748 C C . LEU A 1 92 ? -0.350 9.660 2.571 1.00 97.44 92 LEU A C 1
ATOM 750 O O . LEU A 1 92 ? -0.832 9.993 3.658 1.00 97.44 92 LEU A O 1
ATOM 754 N N . CYS A 1 93 ? 0.529 8.664 2.440 1.00 94.50 93 CYS A N 1
ATOM 755 C CA . CYS A 1 93 ? 1.115 7.930 3.555 1.00 94.50 93 CYS A CA 1
ATOM 756 C C . CYS A 1 93 ? 1.889 8.867 4.486 1.00 94.50 93 CYS A C 1
ATOM 758 O O . CYS A 1 93 ? 1.587 8.910 5.679 1.00 94.50 93 CYS A O 1
ATOM 760 N N . GLY A 1 94 ? 2.815 9.666 3.951 1.00 93.69 94 GLY A N 1
ATOM 761 C CA . GLY A 1 94 ? 3.621 10.601 4.737 1.00 93.69 94 GLY A CA 1
ATOM 762 C C . GLY A 1 94 ? 2.765 11.626 5.483 1.00 93.69 94 GLY A C 1
ATOM 763 O O . GLY A 1 94 ? 2.902 11.787 6.696 1.00 93.69 94 GLY A O 1
ATOM 764 N N . LYS A 1 95 ? 1.791 12.238 4.799 1.00 97.00 95 LYS A N 1
ATOM 765 C CA . LYS A 1 95 ? 0.859 13.193 5.416 1.00 97.00 95 LYS A CA 1
ATOM 766 C C . LYS A 1 95 ? 0.035 12.551 6.533 1.00 97.00 95 LYS A C 1
ATOM 768 O O . LYS A 1 95 ? -0.057 13.102 7.626 1.00 97.00 95 LYS A O 1
ATOM 773 N N . THR A 1 96 ? -0.547 11.380 6.274 1.00 93.38 96 THR A N 1
ATOM 774 C CA . THR A 1 96 ? -1.349 10.660 7.275 1.00 93.38 96 THR A CA 1
ATOM 775 C C . THR A 1 96 ? -0.487 10.273 8.478 1.00 93.38 96 THR A C 1
ATOM 777 O O . THR A 1 96 ? -0.936 10.379 9.619 1.00 93.38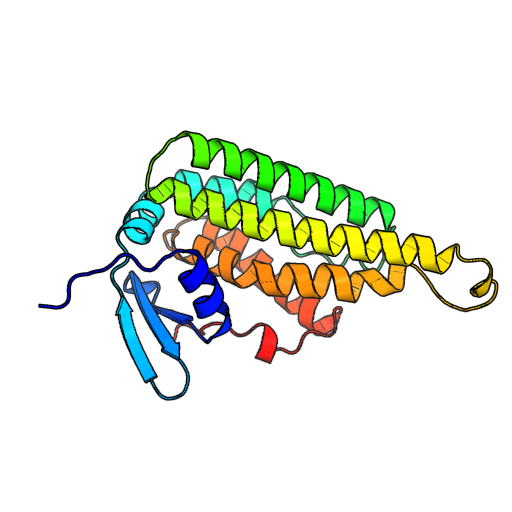 96 THR A O 1
ATOM 780 N N . ALA A 1 97 ? 0.772 9.889 8.250 1.00 90.12 97 ALA A N 1
ATOM 781 C CA . ALA A 1 97 ? 1.700 9.592 9.328 1.00 90.12 97 ALA A CA 1
ATOM 782 C C . ALA A 1 97 ? 1.959 10.806 10.229 1.00 90.12 97 ALA A C 1
ATOM 784 O O . ALA A 1 97 ? 1.920 10.692 11.453 1.00 90.12 97 ALA A O 1
ATOM 785 N N . GLU A 1 98 ? 2.189 11.977 9.637 1.00 93.56 98 GLU A N 1
ATOM 786 C CA . GLU A 1 98 ? 2.418 13.226 10.372 1.00 93.56 98 GLU A CA 1
ATOM 787 C C . GLU A 1 98 ? 1.198 13.647 11.186 1.00 93.56 98 GLU A C 1
ATOM 789 O O . GLU A 1 98 ? 1.342 13.988 12.361 1.00 93.56 98 GLU A O 1
ATOM 794 N N . GLU A 1 99 ? 0.004 13.553 10.595 1.00 93.44 99 GLU A N 1
ATOM 795 C CA . GLU A 1 99 ? -1.262 13.845 11.270 1.00 93.44 99 GLU A CA 1
ATOM 796 C C . GLU A 1 99 ? -1.426 13.000 12.539 1.00 93.44 99 GLU A C 1
ATOM 798 O O . GLU A 1 99 ? -1.685 13.547 13.612 1.00 93.44 99 GLU A O 1
ATOM 803 N N . PHE A 1 100 ? -1.212 11.683 12.451 1.00 88.38 100 PHE A N 1
ATOM 804 C CA . PHE A 1 100 ? -1.320 10.798 13.611 1.00 88.38 100 PHE A CA 1
ATOM 805 C C . PHE A 1 100 ? -0.171 10.973 14.603 1.00 88.38 100 PHE A C 1
ATOM 807 O O . PHE A 1 100 ? -0.402 10.965 15.814 1.00 88.38 100 PHE A O 1
ATOM 814 N N . SER A 1 101 ? 1.054 11.196 14.123 1.00 84.56 101 SER A N 1
ATOM 815 C CA . SER A 1 101 ? 2.208 11.455 14.986 1.00 84.56 101 SER A CA 1
ATOM 816 C C . SER A 1 101 ? 2.003 12.700 15.852 1.00 84.56 101 SER A C 1
ATOM 818 O O . SER A 1 101 ? 2.400 12.705 17.018 1.00 84.56 101 SER A O 1
ATOM 820 N N . ALA A 1 102 ? 1.378 13.743 15.300 1.00 89.44 102 ALA A N 1
ATOM 821 C CA . ALA A 1 102 ? 1.152 15.016 15.978 1.00 89.44 102 ALA A CA 1
ATOM 822 C C . ALA A 1 102 ? 0.143 14.929 17.137 1.00 89.44 102 ALA A C 1
ATOM 824 O O . ALA A 1 102 ? 0.138 15.795 18.010 1.00 89.44 102 ALA A O 1
ATOM 825 N N . THR A 1 103 ? -0.695 13.890 17.182 1.00 86.12 103 THR A N 1
ATOM 826 C CA . THR A 1 103 ? -1.697 13.714 18.248 1.00 86.12 103 THR A CA 1
ATOM 827 C C . THR A 1 103 ? -1.087 13.355 19.605 1.00 86.12 103 THR A C 1
ATOM 829 O O . THR A 1 103 ? -1.721 13.574 20.637 1.00 86.12 103 THR A O 1
ATOM 832 N N . GLY A 1 104 ? 0.111 12.757 19.612 1.00 76.69 104 GLY A N 1
ATOM 833 C CA . GLY A 1 104 ? 0.772 12.249 20.816 1.00 76.69 104 GLY A CA 1
ATOM 834 C C . GLY A 1 104 ? 0.089 11.047 21.486 1.00 76.69 104 GLY A C 1
ATOM 835 O O . GLY A 1 104 ? 0.518 10.654 22.567 1.00 76.69 104 GLY A O 1
ATOM 836 N N . LYS A 1 105 ? -0.956 10.452 20.890 1.00 80.12 105 LYS A N 1
ATOM 837 C CA . LYS A 1 105 ? -1.635 9.275 21.457 1.00 80.12 105 LYS A CA 1
ATOM 838 C C . LYS A 1 105 ? -0.907 7.988 21.075 1.00 80.12 105 LYS A C 1
ATOM 840 O O . LYS A 1 105 ? -0.620 7.770 19.903 1.00 80.12 105 LYS A O 1
ATOM 845 N N . ASP A 1 106 ? -0.708 7.084 22.032 1.00 72.50 106 ASP A N 1
ATOM 846 C CA . ASP A 1 106 ? -0.016 5.804 21.798 1.00 72.50 106 ASP A CA 1
ATOM 847 C C . ASP A 1 106 ? -0.656 4.942 20.694 1.00 72.50 106 ASP A C 1
ATOM 849 O O . ASP A 1 106 ? 0.046 4.257 19.953 1.00 72.50 106 ASP A O 1
ATOM 853 N N . ALA A 1 107 ? -1.987 4.968 20.570 1.00 72.62 107 ALA A N 1
ATOM 854 C CA . ALA A 1 107 ? -2.705 4.247 19.515 1.00 72.62 107 ALA A CA 1
ATOM 855 C C . ALA A 1 107 ? -2.421 4.835 18.120 1.00 72.62 107 ALA A C 1
ATOM 857 O O . ALA A 1 107 ? -2.199 4.099 17.160 1.00 72.62 107 ALA A O 1
ATOM 858 N N . ASP A 1 108 ? -2.342 6.161 18.038 1.00 81.12 108 ASP A N 1
ATOM 859 C CA . ASP A 1 108 ? -2.100 6.905 16.804 1.00 81.12 108 ASP A CA 1
ATOM 860 C C . ASP A 1 108 ? -0.636 6.742 16.350 1.00 81.12 108 ASP A C 1
ATOM 862 O O . ASP A 1 108 ? -0.349 6.729 15.154 1.00 81.12 108 ASP A O 1
ATOM 866 N N . GLN A 1 109 ? 0.300 6.499 17.277 1.00 76.38 109 GLN A N 1
ATOM 867 C CA . GLN A 1 109 ? 1.698 6.187 16.943 1.00 76.38 109 GLN A CA 1
ATOM 868 C C . GLN A 1 109 ? 1.853 4.896 16.126 1.00 76.38 109 GLN A C 1
ATOM 870 O O . GLN A 1 109 ? 2.743 4.816 15.274 1.00 76.38 109 GLN A O 1
ATOM 875 N N . ILE A 1 110 ? 0.981 3.902 16.338 1.00 75.50 110 ILE A N 1
ATOM 876 C CA . ILE A 1 110 ? 0.962 2.684 15.513 1.00 75.50 110 ILE A CA 1
ATOM 877 C C . ILE A 1 110 ? 0.581 3.034 14.081 1.00 75.50 110 ILE A C 1
ATOM 879 O O . ILE A 1 110 ? 1.299 2.666 13.153 1.00 75.50 110 ILE A O 1
ATOM 883 N N . ILE A 1 111 ? -0.507 3.784 13.899 1.00 81.12 111 ILE A N 1
ATOM 884 C CA . ILE A 1 111 ? -0.975 4.192 12.572 1.00 81.12 111 ILE A CA 1
ATOM 885 C C . ILE A 1 111 ? 0.081 5.041 11.868 1.00 81.12 111 ILE A C 1
ATOM 887 O O . ILE A 1 111 ? 0.380 4.803 10.699 1.00 81.12 111 ILE A O 1
ATOM 891 N N . SER A 1 112 ? 0.678 5.990 12.592 1.00 83.50 112 SER A N 1
ATOM 892 C CA . SER A 1 112 ? 1.774 6.816 12.093 1.00 83.50 112 SER A CA 1
ATOM 893 C C . SER A 1 112 ? 2.912 5.955 11.552 1.00 83.50 112 SER A C 1
ATOM 895 O O . SER A 1 112 ? 3.306 6.075 10.392 1.00 83.50 112 SER A O 1
ATOM 897 N N . SER A 1 113 ? 3.376 5.004 12.359 1.00 78.69 113 SER A N 1
ATOM 898 C CA . SER A 1 113 ? 4.476 4.118 11.990 1.00 78.69 113 SER A CA 1
ATOM 899 C C . SER A 1 113 ? 4.119 3.176 10.832 1.00 78.69 113 SER A C 1
ATOM 901 O O . SER A 1 113 ? 4.970 2.886 9.995 1.00 78.69 113 SER A O 1
ATOM 903 N N . MET A 1 114 ? 2.868 2.713 10.748 1.00 81.31 114 MET A N 1
ATOM 904 C CA . MET A 1 114 ? 2.366 1.941 9.603 1.00 81.31 114 MET A CA 1
ATOM 905 C C . MET A 1 114 ? 2.391 2.753 8.314 1.00 81.31 114 MET A C 1
ATOM 907 O O . MET A 1 114 ? 2.890 2.275 7.297 1.00 81.31 114 MET A O 1
ATOM 911 N N . CYS A 1 115 ? 1.895 3.988 8.371 1.00 86.38 115 CYS A N 1
ATOM 912 C CA . CYS A 1 115 ? 1.886 4.887 7.227 1.00 86.38 115 CYS A CA 1
ATOM 913 C C . CYS A 1 115 ? 3.317 5.231 6.787 1.00 86.38 115 CYS A C 1
ATOM 915 O O . CYS A 1 115 ? 3.588 5.184 5.594 1.00 86.38 115 CYS A O 1
ATOM 917 N N . ARG A 1 116 ? 4.261 5.451 7.717 1.00 84.69 116 ARG A N 1
ATOM 918 C CA . ARG A 1 116 ? 5.693 5.612 7.385 1.00 84.69 116 ARG A CA 1
ATOM 919 C C . ARG A 1 116 ? 6.287 4.368 6.726 1.00 84.69 116 ARG A C 1
ATOM 921 O O . ARG A 1 116 ? 7.014 4.483 5.750 1.00 84.69 116 ARG A O 1
ATOM 928 N N . GLY A 1 117 ? 5.965 3.175 7.228 1.00 80.75 117 GLY A N 1
ATOM 929 C CA . GLY A 1 117 ? 6.416 1.926 6.611 1.00 80.75 117 GLY A CA 1
ATOM 930 C C . GLY A 1 117 ? 5.953 1.810 5.158 1.00 80.75 117 GLY A C 1
ATOM 931 O O . GLY A 1 117 ? 6.754 1.511 4.277 1.00 80.75 117 GLY A O 1
ATOM 932 N N . TRP A 1 118 ? 4.682 2.115 4.897 1.00 89.25 118 TRP A N 1
ATOM 933 C CA . TRP A 1 118 ? 4.111 2.103 3.551 1.00 89.25 118 TRP A CA 1
ATOM 934 C C . TRP A 1 118 ? 4.691 3.209 2.654 1.00 89.25 118 TRP A C 1
ATOM 936 O O . TRP A 1 118 ? 5.029 2.943 1.502 1.00 89.25 118 TRP A O 1
ATOM 946 N N . GLU A 1 119 ?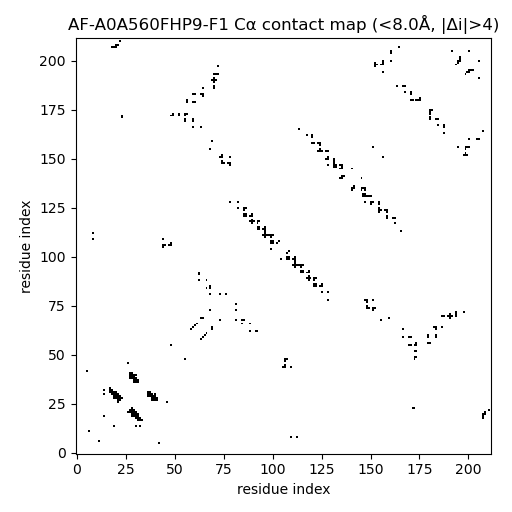 4.882 4.422 3.178 1.00 91.38 119 GLU A N 1
ATOM 947 C CA . GLU A 1 119 ? 5.600 5.510 2.498 1.00 91.38 119 GLU A CA 1
ATOM 948 C C . GLU A 1 119 ? 6.979 5.037 2.018 1.00 91.38 119 GLU A C 1
ATOM 950 O O . GLU A 1 119 ? 7.278 5.151 0.831 1.00 91.38 119 GLU A O 1
ATOM 955 N N . CYS A 1 120 ? 7.774 4.408 2.893 1.00 87.81 120 CYS A N 1
ATOM 956 C CA . CYS A 1 120 ? 9.080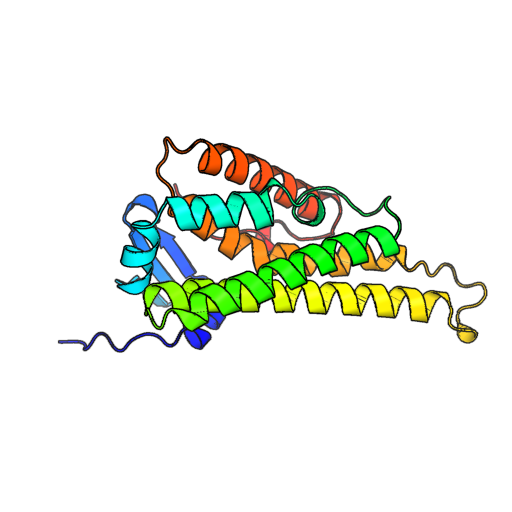 3.859 2.525 1.00 87.81 120 CYS A CA 1
ATOM 957 C C . CYS A 1 120 ? 8.986 2.820 1.399 1.00 87.81 120 CYS A C 1
ATOM 959 O O . CYS A 1 120 ? 9.806 2.845 0.487 1.00 87.81 120 CYS A O 1
ATOM 961 N N . GLN A 1 121 ? 7.981 1.938 1.417 1.00 90.56 121 GLN A N 1
ATOM 962 C CA . GLN A 1 121 ? 7.812 0.947 0.347 1.00 90.56 121 GLN A CA 1
ATOM 963 C C . GLN A 1 121 ? 7.416 1.580 -0.992 1.00 90.56 121 GLN A C 1
ATOM 965 O O . GLN A 1 121 ? 7.859 1.121 -2.044 1.00 90.56 121 GLN A O 1
ATOM 970 N N . CYS A 1 122 ? 6.627 2.657 -0.973 1.00 95.50 122 CYS A N 1
ATOM 971 C CA . CYS A 1 122 ? 6.340 3.429 -2.183 1.00 95.50 122 CYS A CA 1
ATOM 972 C C . CYS A 1 122 ? 7.610 4.111 -2.704 1.00 95.50 122 CYS A C 1
ATOM 974 O O . CYS A 1 122 ? 7.894 4.042 -3.898 1.00 95.50 122 CYS A O 1
ATOM 976 N N . HIS A 1 123 ? 8.392 4.713 -1.806 1.00 95.69 123 HIS A N 1
ATOM 977 C CA . HIS A 1 123 ? 9.653 5.369 -2.134 1.00 95.69 123 HIS A CA 1
ATOM 978 C C . HIS A 1 123 ? 10.664 4.407 -2.776 1.00 95.69 123 HIS A C 1
ATOM 980 O O . HIS A 1 123 ? 11.231 4.715 -3.825 1.00 95.69 123 HIS A O 1
ATOM 986 N N . GLU A 1 124 ? 10.852 3.220 -2.185 1.00 92.81 124 GLU A N 1
ATOM 987 C CA . GLU A 1 124 ? 11.705 2.152 -2.726 1.00 92.81 124 GLU A CA 1
ATOM 988 C C . GLU A 1 124 ? 11.259 1.750 -4.141 1.00 92.81 124 GLU A C 1
ATOM 990 O O . GLU A 1 124 ? 12.077 1.723 -5.062 1.00 92.81 124 GLU A O 1
ATOM 995 N N . ALA A 1 125 ? 9.958 1.520 -4.351 1.00 96.88 125 ALA A N 1
ATOM 996 C CA . ALA A 1 125 ? 9.422 1.176 -5.667 1.00 96.88 125 ALA A CA 1
ATOM 997 C C . ALA A 1 125 ? 9.643 2.292 -6.704 1.00 96.88 125 ALA A C 1
ATOM 999 O O . ALA A 1 125 ? 10.041 2.019 -7.835 1.00 96.88 125 ALA A O 1
ATOM 1000 N N . ILE A 1 126 ? 9.438 3.558 -6.327 1.00 98.38 126 ILE A N 1
ATOM 1001 C CA . ILE A 1 126 ? 9.702 4.710 -7.204 1.00 98.38 126 ILE A CA 1
ATOM 1002 C C . ILE A 1 126 ? 11.180 4.770 -7.594 1.00 98.38 126 ILE A C 1
ATOM 1004 O O . ILE A 1 126 ? 11.489 5.055 -8.752 1.00 98.38 126 ILE A O 1
ATOM 1008 N N . ALA A 1 127 ? 12.090 4.522 -6.650 1.00 97.38 127 ALA A N 1
ATOM 1009 C CA . ALA A 1 127 ? 13.524 4.523 -6.914 1.00 97.38 127 ALA A CA 1
ATOM 1010 C C . ALA A 1 127 ? 13.915 3.434 -7.926 1.00 97.38 127 ALA A C 1
ATOM 1012 O O . ALA A 1 127 ? 14.642 3.731 -8.872 1.00 97.38 127 ALA A O 1
ATOM 1013 N N . ILE A 1 128 ? 13.366 2.220 -7.790 1.00 96.88 128 ILE A N 1
ATOM 1014 C CA . ILE A 1 128 ? 13.580 1.117 -8.744 1.00 96.88 128 ILE A CA 1
ATOM 1015 C C . ILE A 1 128 ? 13.116 1.517 -10.151 1.00 96.88 128 ILE A C 1
ATOM 1017 O O . ILE A 1 128 ? 13.867 1.386 -11.113 1.00 96.88 128 ILE A O 1
ATOM 1021 N N . LEU A 1 129 ? 11.908 2.074 -10.278 1.00 97.31 129 LEU A N 1
ATOM 1022 C CA . LEU A 1 129 ? 11.372 2.489 -11.580 1.00 97.31 129 LEU A CA 1
ATOM 1023 C C . LEU A 1 129 ? 12.181 3.626 -12.218 1.00 97.31 129 LEU A C 1
ATOM 1025 O O . LEU A 1 129 ? 12.355 3.655 -13.435 1.00 97.31 129 LEU A O 1
ATOM 1029 N N . LYS A 1 130 ? 12.687 4.568 -11.413 1.00 96.81 130 LYS A N 1
ATOM 1030 C CA . LYS A 1 130 ? 13.579 5.630 -11.900 1.00 96.81 130 LYS A CA 1
ATOM 1031 C C . LYS A 1 130 ? 14.915 5.067 -12.383 1.00 96.81 130 LYS A C 1
ATOM 1033 O O . LYS A 1 130 ? 15.353 5.481 -13.451 1.00 96.81 130 LYS A O 1
ATOM 1038 N N . SER A 1 131 ? 15.496 4.102 -11.663 1.00 94.50 131 SER A N 1
ATOM 1039 C CA . SER A 1 131 ? 16.699 3.382 -12.111 1.00 94.50 131 SER A CA 1
ATOM 1040 C C . SER A 1 131 ? 16.461 2.712 -13.461 1.00 94.50 131 SER A C 1
ATOM 1042 O O . SER A 1 131 ? 17.246 2.910 -14.378 1.00 94.50 131 SER A O 1
ATOM 1044 N N . GLY A 1 132 ? 15.321 2.033 -13.640 1.00 92.88 132 GLY A N 1
ATOM 1045 C CA . GLY A 1 132 ? 14.964 1.420 -14.923 1.00 92.88 132 GLY A CA 1
ATOM 1046 C C . GLY A 1 132 ? 14.900 2.423 -16.083 1.00 92.88 132 GLY A C 1
ATOM 1047 O O . GLY A 1 132 ? 15.385 2.139 -17.175 1.00 92.88 132 GLY A O 1
ATOM 1048 N N . ILE A 1 133 ? 14.368 3.632 -15.851 1.00 93.38 133 ILE A N 1
ATOM 1049 C CA . ILE A 1 133 ? 14.365 4.716 -16.856 1.00 93.38 133 ILE A CA 1
ATOM 1050 C C . ILE A 1 133 ? 15.787 5.195 -17.175 1.00 93.38 133 ILE A C 1
ATOM 1052 O O . ILE A 1 133 ? 16.080 5.538 -18.322 1.00 93.38 133 ILE A O 1
ATOM 1056 N N . GLU A 1 134 ? 16.654 5.290 -16.170 1.00 92.56 134 GLU A N 1
ATOM 1057 C CA . GLU A 1 134 ? 18.051 5.692 -16.350 1.00 92.56 134 GLU A CA 1
ATOM 1058 C C . GLU A 1 134 ? 18.841 4.626 -17.120 1.00 92.56 134 GLU A C 1
ATOM 1060 O O . GLU A 1 134 ? 19.560 4.971 -18.057 1.00 92.56 134 GLU A O 1
ATOM 1065 N N . GLU A 1 135 ? 18.637 3.347 -16.800 1.00 89.50 135 GLU A N 1
ATOM 1066 C CA . GLU A 1 135 ? 19.260 2.201 -17.468 1.00 89.50 135 GLU A CA 1
ATOM 1067 C C . GLU A 1 135 ? 18.814 2.073 -18.929 1.00 89.50 135 GLU A C 1
ATOM 1069 O O . GLU A 1 135 ? 19.663 1.915 -19.805 1.00 89.50 135 GLU A O 1
ATOM 1074 N N . GLU A 1 136 ? 17.522 2.236 -19.234 1.00 89.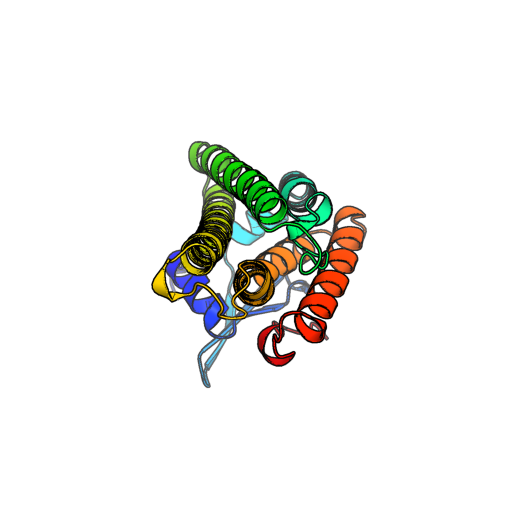25 136 GLU A N 1
ATOM 1075 C CA . GLU A 1 136 ? 17.019 2.263 -20.620 1.00 89.25 136 GLU A CA 1
ATOM 1076 C C . GLU A 1 136 ? 17.675 3.385 -21.450 1.00 89.25 136 GLU A C 1
ATOM 1078 O O . GLU A 1 136 ? 17.921 3.236 -22.647 1.00 89.25 136 GLU A O 1
ATOM 1083 N N . ARG A 1 137 ? 17.984 4.527 -20.821 1.00 88.50 137 ARG A N 1
ATOM 1084 C CA . ARG A 1 137 ? 18.588 5.698 -21.483 1.00 88.50 137 ARG A CA 1
ATOM 1085 C C . ARG A 1 137 ? 20.114 5.660 -21.536 1.00 88.50 137 ARG A C 1
ATOM 1087 O O . ARG A 1 137 ? 20.710 6.556 -22.144 1.00 88.50 137 ARG A O 1
ATOM 1094 N N . ALA A 1 138 ? 20.745 4.689 -20.885 1.00 87.25 138 ALA A N 1
ATOM 1095 C CA . ALA A 1 138 ? 22.190 4.623 -20.771 1.00 87.25 138 ALA A CA 1
ATOM 1096 C C . ALA A 1 138 ? 22.829 4.349 -22.151 1.00 87.25 138 ALA A C 1
ATOM 1098 O O . ALA A 1 138 ? 22.402 3.425 -22.850 1.00 87.25 138 ALA A O 1
ATOM 1099 N N . PRO A 1 139 ? 23.848 5.121 -22.581 1.00 82.81 139 PRO A N 1
ATOM 1100 C CA . PRO A 1 139 ? 24.479 4.943 -23.891 1.00 82.81 139 PRO A CA 1
ATOM 1101 C C . PRO A 1 139 ? 24.991 3.520 -24.146 1.00 82.81 139 PRO A C 1
ATOM 1103 O O . PRO A 1 139 ? 24.889 3.025 -25.269 1.00 82.81 139 PRO A O 1
ATOM 1106 N N . GLU A 1 140 ? 25.505 2.854 -23.114 1.00 84.19 140 GLU A N 1
ATOM 1107 C CA . GLU A 1 140 ? 25.978 1.468 -23.138 1.00 84.19 140 GLU A CA 1
ATOM 1108 C C . GLU A 1 140 ? 24.883 0.448 -23.465 1.00 84.19 140 GLU A C 1
ATOM 1110 O O . GLU A 1 140 ? 25.193 -0.602 -24.021 1.00 84.19 140 GLU A O 1
ATOM 1115 N N . ASN A 1 141 ? 23.620 0.784 -23.197 1.00 80.44 141 ASN A N 1
ATOM 1116 C CA . ASN A 1 141 ? 22.460 -0.072 -23.433 1.00 80.44 141 ASN A CA 1
ATOM 1117 C C . ASN A 1 141 ? 21.781 0.225 -24.780 1.00 80.44 141 ASN A C 1
ATOM 1119 O O . ASN A 1 141 ? 20.766 -0.383 -25.119 1.00 80.44 141 ASN A O 1
ATOM 1123 N N . THR A 1 142 ? 22.353 1.121 -25.594 1.00 70.25 142 THR A N 1
ATOM 1124 C CA . THR A 1 142 ? 21.827 1.440 -26.927 1.00 70.25 142 THR A CA 1
ATOM 1125 C C . THR A 1 142 ? 21.825 0.187 -27.810 1.00 70.25 142 THR A C 1
ATOM 1127 O O . THR A 1 142 ? 22.878 -0.304 -28.213 1.00 70.25 142 THR A O 1
ATOM 1130 N N . GLY A 1 143 ? 20.632 -0.314 -28.147 1.00 67.00 143 GLY A N 1
ATOM 1131 C CA . GLY A 1 143 ? 20.451 -1.533 -28.945 1.00 67.00 143 GLY A CA 1
ATOM 1132 C C . GLY A 1 143 ? 20.319 -2.825 -28.130 1.00 67.00 143 GLY A C 1
ATOM 1133 O O . GLY A 1 143 ? 20.214 -3.893 -28.732 1.00 67.00 143 GLY A O 1
ATOM 1134 N N . MET A 1 144 ? 20.305 -2.744 -26.796 1.00 74.12 144 MET A N 1
ATOM 1135 C CA . MET A 1 144 ? 19.824 -3.820 -25.926 1.00 74.12 144 MET A CA 1
ATOM 1136 C C . MET A 1 144 ? 18.302 -3.719 -25.767 1.00 74.12 144 MET A C 1
ATOM 1138 O O . MET A 1 144 ? 17.744 -2.625 -25.790 1.00 74.12 144 MET A O 1
ATOM 1142 N N . ASP A 1 145 ? 17.632 -4.858 -25.598 1.00 78.06 145 ASP A N 1
ATOM 1143 C CA . ASP A 1 145 ? 16.179 -4.941 -25.371 1.00 78.06 145 ASP A CA 1
ATOM 1144 C C . ASP A 1 145 ? 15.851 -4.729 -23.879 1.00 78.06 145 ASP A C 1
ATOM 1146 O O . ASP A 1 145 ? 15.227 -5.570 -23.243 1.00 78.06 145 ASP A O 1
ATOM 1150 N N . ILE A 1 146 ? 16.390 -3.655 -23.288 1.00 80.75 146 ILE A N 1
ATOM 1151 C CA . ILE A 1 146 ? 16.139 -3.271 -21.892 1.00 80.75 146 ILE A CA 1
ATOM 1152 C C . ILE A 1 146 ? 15.025 -2.230 -21.899 1.00 80.75 146 ILE A C 1
ATOM 1154 O O . ILE A 1 146 ? 15.206 -1.146 -22.456 1.00 80.75 146 ILE A O 1
ATOM 1158 N N . SER A 1 147 ? 13.891 -2.530 -21.264 1.00 88.50 147 SER A N 1
ATOM 1159 C CA . SER A 1 147 ? 12.806 -1.569 -21.080 1.00 88.50 147 SER A CA 1
ATOM 1160 C C . SER A 1 147 ? 12.630 -1.217 -19.609 1.00 88.50 147 SER A C 1
ATOM 1162 O O . SER A 1 147 ? 12.544 -2.092 -18.753 1.00 88.50 147 SER A O 1
ATOM 1164 N N . ALA A 1 148 ? 12.431 0.064 -19.294 1.00 89.38 148 ALA A N 1
ATOM 1165 C CA . ALA A 1 148 ? 12.049 0.486 -17.948 1.00 89.38 148 ALA A CA 1
ATOM 1166 C C . ALA A 1 148 ? 10.738 -0.176 -17.472 1.00 89.38 148 ALA A C 1
ATOM 1168 O O . ALA A 1 148 ? 10.483 -0.266 -16.271 1.00 89.38 148 ALA A O 1
ATOM 1169 N N . THR A 1 149 ? 9.896 -0.649 -18.401 1.00 91.50 149 THR A N 1
ATOM 1170 C CA . THR A 1 149 ? 8.675 -1.399 -18.067 1.00 91.50 149 THR A CA 1
ATOM 1171 C C . THR A 1 149 ? 8.962 -2.762 -17.434 1.00 91.50 149 THR A C 1
ATOM 1173 O O . THR A 1 149 ? 8.156 -3.221 -16.621 1.00 91.50 149 THR A O 1
ATOM 1176 N N . ASP A 1 150 ? 10.133 -3.352 -17.694 1.00 91.56 150 ASP A N 1
ATOM 1177 C CA . ASP A 1 150 ? 10.554 -4.641 -17.132 1.00 91.56 150 ASP A CA 1
ATOM 1178 C C . ASP A 1 150 ? 10.799 -4.571 -15.616 1.00 91.56 150 ASP A C 1
ATOM 1180 O O . ASP A 1 150 ? 10.776 -5.592 -14.936 1.00 91.56 150 ASP A O 1
ATOM 1184 N N . TYR A 1 151 ? 10.946 -3.362 -15.062 1.00 94.00 151 TYR A N 1
ATOM 1185 C CA . TYR A 1 151 ? 11.146 -3.116 -13.629 1.00 94.00 151 TYR A CA 1
ATOM 1186 C C . TYR A 1 151 ? 9.821 -3.003 -12.856 1.00 94.00 151 TYR A C 1
ATOM 1188 O O . TYR A 1 151 ? 9.819 -3.015 -11.624 1.00 94.00 151 TYR A O 1
ATOM 1196 N N . ILE A 1 152 ? 8.675 -2.881 -13.546 1.00 94.69 152 ILE A N 1
ATOM 1197 C CA . ILE A 1 152 ? 7.352 -2.774 -12.903 1.00 94.69 152 ILE A CA 1
ATOM 1198 C C . ILE A 1 152 ? 7.017 -4.020 -12.065 1.00 94.69 152 ILE A C 1
ATOM 1200 O O . ILE A 1 152 ? 6.554 -3.839 -10.932 1.00 94.69 152 ILE A O 1
ATOM 1204 N N . PRO A 1 153 ? 7.222 -5.258 -12.566 1.00 93.50 153 PRO A N 1
ATOM 1205 C CA . PRO A 1 153 ? 7.033 -6.469 -11.777 1.00 93.50 153 PRO A CA 1
ATOM 1206 C C . PRO A 1 153 ? 7.800 -6.460 -10.452 1.00 93.50 153 PRO A C 1
ATOM 1208 O O . PRO A 1 153 ? 7.202 -6.676 -9.402 1.00 93.50 153 PRO A O 1
ATOM 1211 N N . ASP A 1 154 ? 9.087 -6.130 -10.476 1.00 91.62 154 ASP A N 1
ATOM 1212 C CA . ASP A 1 154 ? 9.910 -6.163 -9.266 1.00 91.62 154 ASP A CA 1
ATOM 1213 C C . ASP A 1 154 ? 9.504 -5.049 -8.292 1.00 91.62 154 ASP A C 1
ATOM 1215 O O . ASP A 1 154 ? 9.218 -5.305 -7.121 1.00 91.62 154 ASP A O 1
ATOM 1219 N N . ALA A 1 155 ? 9.367 -3.815 -8.789 1.00 94.75 155 ALA A N 1
ATOM 1220 C CA . ALA A 1 155 ? 9.039 -2.655 -7.964 1.00 94.75 155 ALA A CA 1
ATOM 1221 C C . ALA A 1 155 ? 7.677 -2.790 -7.263 1.00 94.75 155 ALA A C 1
ATOM 1223 O O . ALA A 1 155 ? 7.562 -2.600 -6.049 1.00 94.75 155 ALA A O 1
ATOM 1224 N N . LEU A 1 156 ? 6.619 -3.110 -8.015 1.00 95.31 156 LEU A N 1
ATOM 1225 C CA . LEU A 1 156 ? 5.278 -3.239 -7.442 1.00 95.31 156 LEU A CA 1
ATOM 1226 C C . LEU A 1 156 ? 5.079 -4.575 -6.731 1.00 95.31 156 LEU A C 1
ATOM 1228 O O . LEU A 1 156 ? 4.324 -4.620 -5.758 1.00 95.31 156 LEU A O 1
ATOM 1232 N N . GLY A 1 157 ? 5.733 -5.639 -7.202 1.00 92.12 157 GLY A N 1
ATOM 1233 C CA . GLY A 1 157 ? 5.693 -6.961 -6.591 1.00 92.12 157 GLY A CA 1
ATOM 1234 C C . GLY A 1 157 ? 6.160 -6.905 -5.144 1.00 92.12 157 GLY A C 1
ATOM 1235 O O . GLY A 1 157 ? 5.399 -7.245 -4.232 1.00 92.12 157 GLY A O 1
ATOM 1236 N N . ASP A 1 158 ? 7.360 -6.369 -4.926 1.00 88.75 158 ASP A N 1
ATOM 1237 C CA . ASP A 1 158 ? 7.944 -6.239 -3.593 1.00 88.75 158 ASP A CA 1
ATOM 1238 C C . ASP A 1 158 ? 7.176 -5.255 -2.707 1.00 88.75 158 ASP A C 1
ATOM 1240 O O . ASP A 1 158 ? 6.881 -5.570 -1.549 1.00 88.75 158 ASP A O 1
ATOM 1244 N N . MET A 1 159 ? 6.797 -4.087 -3.238 1.00 93.62 159 MET A N 1
ATOM 1245 C CA . MET A 1 159 ? 6.037 -3.084 -2.482 1.00 93.62 159 MET A CA 1
ATOM 1246 C C . MET A 1 159 ? 4.720 -3.666 -1.963 1.00 93.62 159 MET A C 1
ATOM 1248 O O . MET A 1 159 ? 4.426 -3.588 -0.765 1.00 93.62 159 MET A O 1
ATOM 1252 N N . ARG A 1 160 ? 3.931 -4.304 -2.836 1.00 93.50 160 ARG A N 1
ATOM 1253 C CA . ARG A 1 160 ? 2.648 -4.909 -2.454 1.00 93.50 160 ARG A CA 1
ATOM 1254 C C . ARG A 1 160 ? 2.856 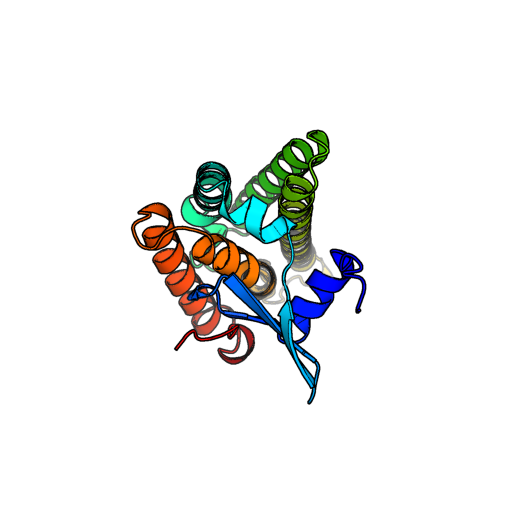-6.073 -1.495 1.00 93.50 160 ARG A C 1
ATOM 1256 O O . ARG A 1 160 ? 2.172 -6.118 -0.476 1.00 93.50 160 ARG A O 1
ATOM 1263 N N . LYS A 1 161 ? 3.825 -6.960 -1.754 1.00 85.06 161 LYS A N 1
ATOM 1264 C CA . LYS A 1 161 ? 4.163 -8.090 -0.871 1.00 85.06 161 LYS A CA 1
ATOM 1265 C C . LYS A 1 161 ? 4.453 -7.626 0.557 1.00 85.06 161 LYS A C 1
ATOM 1267 O O . LYS A 1 161 ? 3.927 -8.200 1.506 1.00 85.06 161 LYS A O 1
ATOM 1272 N N . LYS A 1 162 ? 5.235 -6.558 0.720 1.00 81.38 162 LYS A N 1
ATOM 1273 C CA . LYS A 1 162 ? 5.578 -6.008 2.040 1.00 81.38 162 LYS A CA 1
ATOM 1274 C C . LYS A 1 162 ? 4.421 -5.243 2.695 1.00 81.38 162 LYS A C 1
ATOM 1276 O O . LYS A 1 162 ? 4.350 -5.184 3.920 1.00 81.38 162 LYS A O 1
ATOM 1281 N N . THR A 1 163 ? 3.501 -4.684 1.909 1.00 85.38 163 THR A N 1
ATOM 1282 C CA . THR A 1 163 ? 2.414 -3.834 2.428 1.00 85.38 163 THR A CA 1
ATOM 1283 C C . THR A 1 163 ? 1.119 -4.606 2.713 1.00 85.38 163 THR A C 1
ATOM 1285 O O . THR A 1 163 ? 0.396 -4.294 3.659 1.00 85.38 163 THR A O 1
ATOM 1288 N N . TYR A 1 164 ? 0.807 -5.646 1.940 1.00 87.25 164 TYR A N 1
ATOM 1289 C CA . TYR A 1 164 ? -0.432 -6.424 2.062 1.00 87.25 164 TYR A CA 1
ATOM 1290 C C . TYR A 1 164 ? -0.698 -7.025 3.450 1.00 87.25 164 TYR A C 1
ATOM 1292 O O . TYR A 1 164 ? -1.862 -7.007 3.856 1.00 87.25 164 TYR A O 1
ATOM 1300 N N . PRO A 1 165 ? 0.302 -7.494 4.223 1.00 79.69 165 PRO A N 1
ATOM 1301 C CA . PRO A 1 165 ? 0.066 -7.944 5.596 1.00 79.69 165 PRO A CA 1
ATOM 1302 C C . PRO A 1 165 ? -0.543 -6.858 6.496 1.00 79.69 165 PRO A C 1
ATOM 1304 O O . PRO A 1 165 ? -1.396 -7.140 7.333 1.00 79.69 165 PRO A O 1
ATOM 1307 N N . LEU A 1 166 ? -0.163 -5.595 6.292 1.00 79.62 166 LEU A N 1
ATOM 1308 C CA . LEU A 1 166 ? -0.701 -4.462 7.050 1.00 79.62 166 LEU A CA 1
ATOM 1309 C C . LEU A 1 166 ? -2.142 -4.167 6.663 1.00 79.62 166 LEU A C 1
ATOM 1311 O O . LEU A 1 166 ? -2.973 -3.875 7.518 1.00 79.62 166 LEU A O 1
ATOM 1315 N N . ILE A 1 167 ? -2.432 -4.247 5.367 1.00 87.75 167 ILE A N 1
ATOM 1316 C CA . ILE A 1 167 ? -3.778 -4.048 4.836 1.00 87.75 167 ILE A CA 1
ATOM 1317 C C . ILE A 1 167 ? -4.703 -5.151 5.353 1.00 87.75 167 ILE A C 1
ATOM 1319 O O . ILE A 1 167 ? -5.786 -4.843 5.840 1.00 87.75 167 ILE A O 1
ATOM 1323 N N . GLN A 1 168 ? -4.257 -6.411 5.327 1.00 84.06 168 GLN A 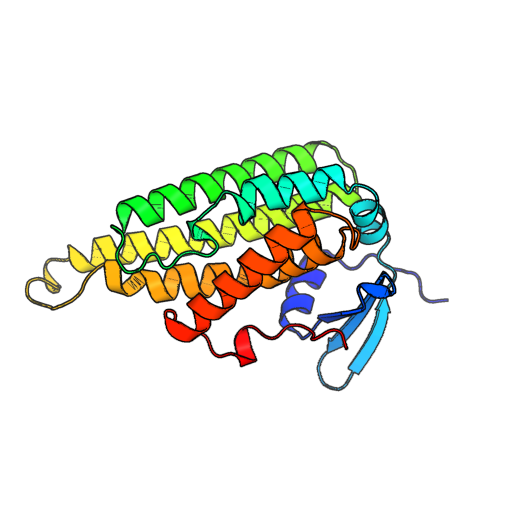N 1
ATOM 1324 C CA . GLN A 1 168 ? -4.979 -7.550 5.904 1.00 84.06 168 GLN A CA 1
ATOM 1325 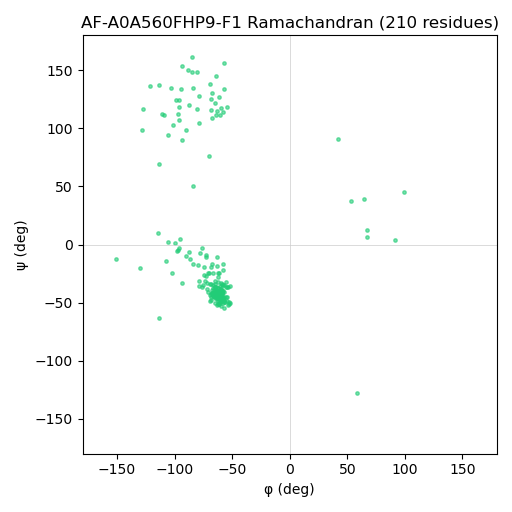C C . GLN A 1 168 ? -5.312 -7.299 7.380 1.00 84.06 168 GLN A C 1
ATOM 1327 O O . GLN A 1 168 ? -6.472 -7.391 7.772 1.00 84.06 168 GLN A O 1
ATOM 1332 N N . MET A 1 169 ? -4.320 -6.871 8.163 1.00 79.75 169 MET A N 1
ATOM 1333 C CA . MET A 1 169 ? -4.521 -6.531 9.566 1.00 79.75 169 MET A CA 1
ATOM 1334 C C . MET A 1 169 ? -5.583 -5.438 9.752 1.00 79.75 169 MET A C 1
ATOM 1336 O O . MET A 1 169 ? -6.475 -5.591 10.580 1.00 79.75 169 MET A O 1
ATOM 1340 N N . LEU A 1 170 ? -5.519 -4.338 8.994 1.00 84.81 170 LEU A N 1
ATOM 1341 C CA . LEU A 1 170 ? -6.516 -3.261 9.073 1.00 84.81 170 LEU A CA 1
ATOM 1342 C C . LEU A 1 170 ? -7.923 -3.761 8.720 1.00 84.81 170 LEU A C 1
ATOM 1344 O O . LEU A 1 170 ? -8.885 -3.433 9.407 1.00 84.81 170 LEU A O 1
ATOM 1348 N N . ILE A 1 171 ? -8.041 -4.596 7.687 1.00 86.06 171 ILE A N 1
ATOM 1349 C CA . ILE A 1 171 ? -9.299 -5.235 7.283 1.00 86.06 171 ILE A CA 1
ATOM 1350 C C . ILE A 1 171 ? -9.880 -6.084 8.420 1.00 86.06 171 ILE A C 1
ATOM 1352 O O . ILE A 1 171 ? -11.093 -6.145 8.606 1.00 86.06 171 ILE A O 1
ATOM 1356 N N . GLU A 1 172 ? -9.038 -6.784 9.168 1.00 82.44 172 GLU A N 1
ATOM 1357 C CA . GLU A 1 172 ? -9.468 -7.686 10.235 1.00 82.44 172 GLU A CA 1
ATOM 1358 C C . GLU A 1 172 ? -9.820 -6.983 11.541 1.00 82.44 172 GLU A C 1
ATOM 1360 O O . GLU A 1 172 ? -10.524 -7.562 12.367 1.00 82.44 172 GLU A O 1
ATOM 1365 N N . LEU A 1 173 ? -9.379 -5.738 11.714 1.00 81.69 173 LEU A N 1
ATOM 1366 C CA . LEU A 1 173 ? -9.804 -4.896 12.827 1.00 81.69 173 LEU A CA 1
ATOM 1367 C C . LEU A 1 173 ? -11.234 -4.363 12.647 1.00 81.69 173 LEU A C 1
ATOM 1369 O O . LEU A 1 173 ? -11.846 -3.975 13.640 1.00 81.69 173 LEU A O 1
ATOM 1373 N N . LEU A 1 174 ? -11.771 -4.367 11.421 1.00 83.56 174 LEU A N 1
ATOM 1374 C CA . LEU A 1 174 ? -13.144 -3.946 11.144 1.00 83.56 174 LEU A CA 1
ATOM 1375 C C . LEU A 1 174 ? -14.180 -5.052 11.451 1.00 83.56 174 LEU A C 1
ATOM 1377 O O . LEU A 1 174 ? -13.896 -6.241 11.242 1.00 83.56 174 LEU A O 1
ATOM 1381 N N . PRO A 1 175 ? -15.408 -4.688 11.871 1.00 85.38 175 PRO A N 1
ATOM 1382 C CA . PRO A 1 175 ? -16.526 -5.624 12.038 1.00 85.38 175 PRO A CA 1
ATOM 1383 C C . PRO A 1 175 ? -16.870 -6.394 10.753 1.00 85.38 175 PRO A C 1
ATOM 1385 O O . PRO A 1 175 ? -16.541 -5.966 9.648 1.00 85.38 175 PRO A O 1
ATOM 1388 N N . GLU A 1 176 ? -17.499 -7.568 10.869 1.00 85.00 176 GLU A N 1
ATOM 1389 C CA . GLU A 1 176 ? -17.858 -8.415 9.707 1.00 85.00 176 GLU A CA 1
ATOM 1390 C C . GLU A 1 176 ? -18.883 -7.756 8.789 1.00 85.00 176 GLU A C 1
ATOM 1392 O O . GLU A 1 176 ? -18.836 -7.937 7.577 1.00 85.00 176 GLU A O 1
ATOM 1397 N N . GLU A 1 177 ? -19.749 -6.945 9.372 1.00 88.19 177 GLU A N 1
ATOM 1398 C CA . GLU A 1 177 ? -20.800 -6.179 8.728 1.00 88.19 177 GLU A CA 1
ATOM 1399 C C . GLU A 1 177 ? -20.304 -4.907 8.017 1.00 88.19 177 GLU A C 1
ATOM 1401 O O . GLU A 1 177 ? -21.091 -4.273 7.314 1.00 88.19 177 GLU A O 1
ATOM 1406 N N . SER A 1 178 ? -19.027 -4.521 8.166 1.00 92.44 178 SER A N 1
ATOM 1407 C CA . SER A 1 178 ? -18.487 -3.331 7.494 1.00 92.44 178 SER A CA 1
ATOM 1408 C C . SER A 1 178 ? -18.412 -3.542 5.976 1.00 92.44 178 SER A C 1
ATOM 1410 O O . SER A 1 178 ? -17.769 -4.468 5.465 1.00 92.44 178 SER A O 1
ATOM 1412 N N . GLU A 1 179 ? -19.032 -2.629 5.228 1.00 95.44 179 GLU A N 1
ATOM 1413 C CA . GLU A 1 179 ? -18.957 -2.602 3.765 1.00 95.44 179 GLU A CA 1
ATOM 1414 C C . GLU A 1 179 ? -17.511 -2.384 3.293 1.00 95.44 179 GLU A C 1
ATOM 1416 O O . GLU A 1 179 ? -17.032 -3.073 2.388 1.00 95.44 179 GLU A O 1
ATOM 1421 N N . ILE A 1 180 ? -16.771 -1.499 3.972 1.00 97.19 180 ILE A N 1
ATOM 1422 C CA . ILE A 1 180 ? -15.360 -1.225 3.675 1.00 97.19 180 ILE A CA 1
ATOM 1423 C C . ILE A 1 180 ? -14.512 -2.478 3.856 1.00 97.19 180 ILE A C 1
ATOM 1425 O O . ILE A 1 180 ? -13.651 -2.758 3.019 1.00 97.19 180 ILE A O 1
ATOM 1429 N N . ARG A 1 181 ? -14.780 -3.274 4.897 1.00 94.00 181 ARG A N 1
ATOM 1430 C CA . ARG A 1 181 ? -14.104 -4.559 5.095 1.00 94.00 181 ARG A CA 1
ATOM 1431 C C . ARG A 1 181 ? -14.324 -5.496 3.913 1.00 94.00 181 ARG A C 1
ATOM 1433 O O . ARG A 1 181 ? -13.365 -6.107 3.446 1.00 94.00 181 ARG A O 1
ATOM 1440 N N . THR A 1 182 ? -15.560 -5.607 3.433 1.00 94.56 182 THR A N 1
ATOM 1441 C CA . THR A 1 182 ? -15.908 -6.486 2.307 1.00 94.56 182 THR A CA 1
ATOM 1442 C C . THR A 1 182 ? -15.178 -6.061 1.035 1.00 94.56 182 THR A C 1
ATOM 1444 O O . THR A 1 182 ? -14.445 -6.860 0.451 1.00 94.56 182 THR A O 1
ATOM 1447 N N . ILE A 1 183 ? -15.265 -4.778 0.672 1.00 97.38 183 ILE A N 1
ATOM 1448 C CA . ILE A 1 183 ? -14.603 -4.232 -0.522 1.00 97.38 183 ILE A CA 1
ATOM 1449 C C . ILE A 1 183 ? -13.082 -4.393 -0.425 1.00 97.38 183 ILE A C 1
ATOM 1451 O O . ILE A 1 183 ? -12.430 -4.823 -1.377 1.00 97.38 183 ILE A O 1
ATOM 1455 N N . ALA A 1 184 ? -12.492 -4.074 0.729 1.00 95.75 184 ALA A N 1
ATOM 1456 C CA . ALA A 1 184 ? -11.056 -4.210 0.931 1.00 95.75 184 ALA A CA 1
ATOM 1457 C C . ALA A 1 184 ? -10.604 -5.679 0.843 1.00 95.75 184 ALA A C 1
ATOM 1459 O O . ALA A 1 184 ? -9.580 -5.957 0.222 1.00 95.75 184 ALA A O 1
ATOM 1460 N N . LYS A 1 185 ? -11.370 -6.641 1.376 1.00 93.94 185 LYS A N 1
ATOM 1461 C CA . LYS A 1 185 ? -11.064 -8.074 1.206 1.00 93.94 185 LYS A CA 1
ATOM 1462 C C . LYS A 1 185 ? -11.046 -8.476 -0.263 1.00 93.94 185 LYS A C 1
ATOM 1464 O O . LYS A 1 185 ? -10.086 -9.103 -0.700 1.00 93.94 185 LYS A O 1
ATOM 1469 N N . GLU A 1 186 ? -12.063 -8.092 -1.027 1.00 95.69 186 GLU A N 1
ATOM 1470 C CA . GLU A 1 186 ? -12.146 -8.410 -2.457 1.00 95.69 186 GLU A CA 1
ATOM 1471 C C . GLU A 1 186 ? -10.963 -7.828 -3.237 1.00 95.69 186 GLU A C 1
ATOM 1473 O O . GLU A 1 186 ? -10.326 -8.532 -4.022 1.00 95.69 186 GLU A O 1
ATOM 1478 N N . LYS A 1 187 ? -10.612 -6.561 -2.981 1.00 97.56 187 LYS A N 1
ATOM 1479 C CA . LYS A 1 187 ? -9.451 -5.913 -3.608 1.00 97.56 187 LYS A CA 1
ATOM 1480 C C . LYS A 1 187 ? -8.132 -6.556 -3.209 1.00 97.56 187 LYS A C 1
ATOM 1482 O O . LYS A 1 187 ? -7.241 -6.659 -4.047 1.00 97.56 187 LYS A O 1
ATOM 1487 N N . LEU A 1 188 ? -7.999 -6.999 -1.961 1.00 9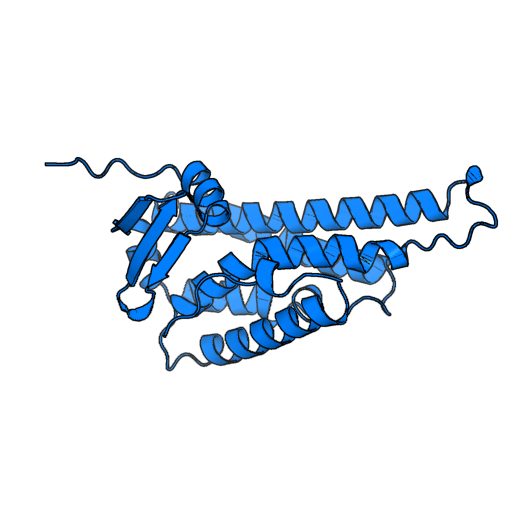3.94 188 LEU A N 1
ATOM 1488 C CA . LEU A 1 188 ? -6.793 -7.669 -1.491 1.00 93.94 188 LEU A CA 1
ATOM 1489 C C . LEU A 1 188 ? -6.635 -9.048 -2.128 1.00 93.94 188 LEU A C 1
ATOM 1491 O O . LEU A 1 188 ? -5.542 -9.374 -2.577 1.00 93.94 188 LEU A O 1
ATOM 1495 N N . VAL A 1 189 ? -7.711 -9.832 -2.220 1.00 91.00 189 VAL A N 1
ATOM 1496 C CA . VAL A 1 189 ? -7.702 -11.121 -2.930 1.00 91.00 189 VAL A CA 1
ATOM 1497 C C . VAL A 1 189 ? -7.340 -10.913 -4.398 1.00 91.00 189 VAL A C 1
ATOM 1499 O O . VAL A 1 189 ? -6.419 -11.557 -4.889 1.00 91.00 189 VAL A O 1
ATOM 1502 N N . TYR A 1 190 ? -7.987 -9.955 -5.066 1.00 94.62 190 TYR A N 1
ATOM 1503 C CA . TYR A 1 190 ? -7.669 -9.616 -6.451 1.00 94.62 190 TYR A CA 1
ATOM 1504 C C . TYR A 1 190 ? -6.194 -9.218 -6.615 1.00 94.62 190 TYR A C 1
ATOM 1506 O O . TYR A 1 190 ? -5.492 -9.771 -7.451 1.00 94.62 190 TYR A O 1
ATOM 1514 N N . GLY A 1 191 ? -5.684 -8.316 -5.775 1.00 94.44 191 GLY A N 1
ATOM 1515 C CA . GLY A 1 191 ? -4.287 -7.887 -5.837 1.00 94.44 191 GLY A CA 1
ATOM 1516 C C . GLY A 1 191 ? -3.283 -9.020 -5.589 1.00 94.44 191 GLY A C 1
ATOM 1517 O O . GLY A 1 191 ? -2.246 -9.077 -6.249 1.00 94.44 191 GLY A O 1
ATOM 1518 N N . LYS A 1 192 ? -3.593 -9.955 -4.679 1.00 90.38 192 LYS A N 1
ATOM 1519 C CA . LYS A 1 192 ? -2.781 -11.162 -4.437 1.00 90.38 192 LYS A CA 1
ATOM 1520 C C . LYS A 1 192 ? -2.766 -12.090 -5.653 1.00 90.38 192 LYS A C 1
ATOM 1522 O O . LYS A 1 192 ? -1.699 -12.578 -6.019 1.00 90.38 192 LYS A O 1
ATOM 1527 N N . ASP A 1 193 ? -3.911 -12.291 -6.299 1.00 91.69 193 ASP A N 1
ATOM 1528 C CA . ASP A 1 193 ? -4.003 -13.060 -7.544 1.00 91.69 193 ASP A CA 1
ATOM 1529 C C . ASP A 1 193 ? -3.125 -12.449 -8.644 1.00 91.69 193 ASP A C 1
ATOM 1531 O O . ASP A 1 193 ? -2.391 -13.171 -9.322 1.00 91.69 193 ASP A O 1
ATOM 1535 N N . GLU A 1 194 ? -3.156 -11.122 -8.792 1.00 92.81 194 GLU A N 1
ATOM 1536 C CA . GLU A 1 194 ? -2.304 -10.416 -9.748 1.00 92.81 194 GLU A CA 1
ATOM 1537 C C . GLU A 1 194 ? -0.820 -10.621 -9.418 1.00 92.81 194 GLU A C 1
ATOM 1539 O O . GLU A 1 194 ? -0.045 -10.956 -10.313 1.00 92.81 194 GLU A O 1
ATOM 1544 N N . LEU A 1 195 ? -0.415 -10.518 -8.143 1.00 89.44 195 LEU A N 1
ATOM 1545 C CA . LEU A 1 195 ? 0.976 -10.753 -7.730 1.00 89.44 195 LEU A CA 1
ATOM 1546 C C . LEU A 1 195 ? 1.504 -12.125 -8.166 1.00 89.44 195 LEU A C 1
ATOM 1548 O O . LEU A 1 195 ? 2.605 -12.221 -8.711 1.00 89.44 195 LEU A O 1
ATOM 1552 N N . ILE A 1 196 ? 0.701 -13.172 -7.975 1.00 87.19 196 ILE A N 1
ATOM 1553 C CA . ILE A 1 196 ? 1.070 -14.545 -8.342 1.00 87.19 196 ILE A CA 1
ATOM 1554 C C . ILE A 1 196 ? 1.140 -14.695 -9.862 1.00 87.19 196 ILE A C 1
ATOM 1556 O O . ILE A 1 196 ? 2.097 -15.250 -10.400 1.00 87.19 196 ILE A O 1
ATOM 1560 N N . ARG A 1 197 ? 0.121 -14.209 -10.579 1.00 87.19 197 ARG A N 1
ATOM 1561 C CA . ARG A 1 197 ? 0.011 -14.412 -12.031 1.00 87.19 197 ARG A CA 1
ATOM 1562 C C . ARG A 1 197 ? 1.021 -13.597 -12.825 1.00 87.19 197 ARG A C 1
ATOM 1564 O O . ARG A 1 197 ? 1.388 -13.997 -13.931 1.00 87.19 197 ARG A O 1
ATOM 1571 N N . HIS A 1 198 ? 1.372 -12.412 -12.338 1.00 88.69 198 HIS A N 1
ATOM 1572 C CA . HIS A 1 198 ? 1.949 -11.363 -13.176 1.00 88.69 198 HIS A CA 1
ATOM 1573 C C . HIS A 1 198 ? 3.228 -10.743 -12.621 1.00 88.69 198 HIS A C 1
ATOM 1575 O O . HIS A 1 198 ? 4.004 -10.211 -13.413 1.00 88.69 198 HIS A O 1
ATOM 1581 N N . TYR A 1 199 ? 3.476 -10.867 -11.316 1.00 85.50 199 TYR A N 1
ATOM 1582 C CA . TYR A 1 199 ? 4.628 -10.268 -10.636 1.00 85.50 199 TYR A CA 1
ATOM 1583 C C . TYR A 1 199 ? 5.608 -11.320 -10.090 1.00 85.50 199 TYR A C 1
ATOM 1585 O O . TYR A 1 199 ? 6.509 -10.986 -9.333 1.00 85.50 199 TYR A O 1
ATOM 1593 N N . GLY A 1 200 ? 5.436 -12.599 -10.450 1.00 77.88 200 GLY A N 1
ATOM 1594 C CA . GLY A 1 200 ? 6.383 -13.669 -10.107 1.00 77.88 200 GLY A CA 1
ATOM 1595 C C . GLY A 1 200 ? 6.470 -13.998 -8.613 1.00 77.88 200 GLY A C 1
ATOM 1596 O O . GLY A 1 200 ? 7.382 -14.709 -8.196 1.00 77.88 200 GLY A O 1
ATOM 1597 N N . VAL A 1 201 ? 5.531 -13.505 -7.801 1.00 77.81 201 VAL A N 1
ATOM 1598 C CA . VAL A 1 201 ? 5.529 -13.740 -6.357 1.00 77.81 201 VAL A CA 1
ATOM 1599 C C . VAL A 1 201 ? 4.981 -15.138 -6.065 1.00 77.81 201 VAL A C 1
ATOM 1601 O O . VAL A 1 201 ? 3.887 -15.494 -6.505 1.00 77.81 201 VAL A O 1
ATOM 1604 N N . SER A 1 202 ? 5.726 -15.939 -5.298 1.00 74.31 202 SER A N 1
ATOM 1605 C CA . SER A 1 202 ? 5.270 -17.266 -4.868 1.00 74.31 202 SER A CA 1
ATOM 1606 C C . SER A 1 202 ? 4.041 -17.164 -3.960 1.00 74.31 202 SER A C 1
ATOM 1608 O O . SER A 1 202 ? 3.950 -16.272 -3.119 1.00 74.31 202 SER A O 1
ATOM 1610 N N . SER A 1 203 ? 3.115 -18.121 -4.044 1.00 65.31 203 SER A N 1
ATOM 1611 C CA . SER A 1 203 ? 1.981 -18.184 -3.112 1.00 65.31 203 SER A CA 1
ATOM 1612 C C . SER A 1 203 ? 2.439 -18.303 -1.652 1.00 65.31 203 SER A C 1
ATOM 1614 O O . SER A 1 203 ? 1.848 -17.675 -0.779 1.00 65.31 203 SER A O 1
ATOM 1616 N N . SER A 1 204 ? 3.544 -19.019 -1.401 1.00 64.19 204 SER A N 1
ATOM 1617 C CA . SER A 1 204 ? 4.173 -19.149 -0.073 1.00 64.19 204 SER A CA 1
ATOM 1618 C C . SER A 1 204 ? 4.655 -17.823 0.510 1.00 64.19 204 SER A C 1
ATOM 1620 O O . SER A 1 204 ? 4.793 -17.686 1.719 1.00 64.19 204 SER A O 1
ATOM 1622 N N . ASP A 1 205 ? 4.928 -16.853 -0.357 1.00 58.75 205 ASP A N 1
ATOM 1623 C CA . ASP A 1 205 ? 5.491 -15.555 0.002 1.00 58.75 205 ASP A CA 1
ATOM 1624 C C . ASP A 1 205 ? 4.408 -14.512 0.307 1.00 58.75 205 ASP A C 1
ATOM 1626 O O . ASP A 1 205 ? 4.717 -13.415 0.776 1.00 58.75 205 ASP A O 1
ATOM 1630 N N . ILE A 1 206 ? 3.151 -14.850 0.009 1.00 57.88 206 ILE A N 1
ATOM 1631 C CA . ILE A 1 206 ? 1.946 -14.039 0.226 1.00 57.88 206 ILE A CA 1
ATOM 1632 C C . ILE A 1 206 ? 1.117 -14.611 1.393 1.00 57.88 206 ILE A C 1
ATOM 1634 O O . ILE A 1 206 ? 0.222 -13.938 1.917 1.00 57.88 206 ILE A O 1
ATOM 1638 N N . GLU A 1 207 ? 1.410 -15.843 1.823 1.00 48.59 207 GLU A N 1
ATOM 1639 C CA . GLU A 1 207 ? 0.786 -16.473 2.982 1.00 48.59 207 GLU A CA 1
ATOM 1640 C C . GLU A 1 207 ? 1.194 -15.772 4.283 1.00 48.59 207 GLU A C 1
ATOM 1642 O O . GLU A 1 207 ? 2.303 -15.916 4.791 1.00 48.59 207 GLU A O 1
ATOM 1647 N N . VAL A 1 208 ? 0.234 -15.057 4.870 1.00 44.81 208 VAL A N 1
ATOM 1648 C CA . VAL A 1 208 ? 0.190 -14.802 6.309 1.00 44.81 208 VAL A CA 1
ATOM 1649 C C . VAL A 1 208 ? -1.196 -15.216 6.800 1.00 44.81 208 VAL A C 1
ATOM 1651 O O . VAL A 1 208 ? -2.199 -14.668 6.349 1.00 44.81 208 VAL A O 1
ATOM 1654 N N . ALA A 1 209 ? -1.199 -16.224 7.679 1.00 35.41 209 ALA A N 1
ATOM 1655 C CA . ALA A 1 209 ? -2.293 -16.759 8.493 1.00 35.41 209 ALA A CA 1
ATOM 1656 C C . ALA A 1 209 ? -3.666 -16.899 7.803 1.00 35.41 209 ALA A C 1
ATOM 1658 O O . ALA A 1 209 ? -4.535 -16.034 7.890 1.00 35.41 209 ALA A O 1
ATOM 1659 N N . THR A 1 210 ? -3.916 -18.069 7.213 1.00 26.19 210 THR A N 1
ATOM 1660 C CA . THR A 1 210 ? -5.285 -18.571 7.051 1.00 26.19 210 THR A CA 1
ATOM 1661 C C . THR A 1 210 ? -5.947 -18.674 8.424 1.00 26.19 210 THR A C 1
ATOM 1663 O O . THR A 1 210 ? -5.541 -19.494 9.249 1.00 26.19 210 THR A O 1
ATOM 1666 N N . VAL A 1 211 ? -6.975 -17.862 8.661 1.00 30.33 211 VAL A N 1
ATOM 1667 C CA . VAL A 1 211 ? -7.907 -18.067 9.771 1.00 30.33 211 VAL A CA 1
ATOM 1668 C C . VAL A 1 211 ? -8.877 -19.166 9.340 1.00 30.33 211 VAL A C 1
ATOM 1670 O O . VAL A 1 211 ? -9.726 -18.950 8.477 1.00 30.33 211 VAL A O 1
ATOM 1673 N N . SER A 1 212 ? -8.681 -20.361 9.892 1.00 27.03 212 SER A N 1
ATOM 1674 C CA . SER A 1 212 ? -9.691 -21.424 9.954 1.00 27.03 212 SER A CA 1
ATOM 1675 C C . SER A 1 212 ? -10.681 -21.161 11.079 1.00 27.03 212 SER A C 1
ATOM 1677 O O . SER A 1 212 ? -10.182 -20.820 12.179 1.00 27.03 212 SER A O 1
#

Sequence (212 aa):
MIKSDAIEFSTFWKMLGFGLEADFSKRTWTLTVGPIKLKELKIPQFRALASDEATIERILSEMFIKRAVMWIDFRRERVSDCIASLSELEQLCGKTAEEFSATGKDADQIISSMCRGWECQCHEAIAILKSGIEEERAPENTGMDISATDYIPDALGDMRKKTYPLIQMLIELLPEESEIRTIAKEKLVYGKDELIRHYGVSSSDIEVATVS

Organism: NCBI:txid28077

Radius of gyration: 18.52 Å; Cα contacts (8 Å, |Δi|>4): 245; chains: 1; bounding box: 47×39×66 Å

Mean predicted aligned error: 9.69 Å

Nearest PDB structures (foldseek):
  5oen-assembly1_B  TM=2.997E-01  e=2.873E+00  Mus musculus

Secondary structure (DSSP, 8-state):
----PPPPHHHHHHHHTTTEEEETTTTEEEEEETTEEEEEE--HHHHHHTT-HHHHHHHIIIIIIT-GGGTS--TTS-HHHHHHHHHHHHHHHHHHHHHHHHT--HHHHHHHHHHHHHHHHHHHHHHHHHHHHHHHT-GGGTTS---GGGGHHHHHHHHHHHHHHHHHHHHHHS-TT-HHHHHHHHHHHHHHHHHHHHS---GGGT------